Protein AF-A0A0T9P4E4-F1 (afdb_monomer_lite)

Radius of gyration: 34.03 Å; chains: 1; bounding box: 90×79×101 Å

Foldseek 3Di:
DDDDDDDDDDDDDDDDDDDDDDDDDDDDDDDDDDDDDDDDDPPPPPPPDPVVVVLVVLLVLLVVLLVVLVVVLVVLVVVLVVCVVVVHDPVVNVVSVVVSVVSLVCCCVRSVQQAENVSDGDRPSQHKFKWDKPPLVCQLQPPAWWKKWKWQPDPDTDIFIFTHHNPDHSVVSLVSVQVGCVVLQKHWDQDPVRDIMIMHGPVSVVSQQVGIWMDIPPDDDTMGIDGDPPVNVPDPDDPDDDDDDDDDDDDDDD

Organism: NCBI:txid1288385

Secondary structure (DSSP, 8-state):
---PPP----------PPPP-----------PPP------------SS-HHHHHHHHHHHHHHHHHHHHHHHHHHHHHHHHHHHHTT--HHHHHHHHHHHHHHHHTHIIIIIS-B-TTS-B-TTS--EEEEEETTHHHHHS-SS-EEEEEEEESSSEEEEEEEE-TTS-HHHHHHHHHHHHGGGT-EEEE-TTS-EEEEEEHHHHHHHHHHEEEEETTS-----EEEPPGGGSS--------------PPP---

Structure (mmCIF, N/CA/C/O backbone):
data_AF-A0A0T9P4E4-F1
#
_entry.id   AF-A0A0T9P4E4-F1
#
loop_
_atom_site.group_PDB
_atom_site.id
_atom_site.type_symbol
_atom_site.label_atom_id
_atom_site.label_alt_id
_atom_site.label_comp_id
_atom_site.label_asym_id
_atom_site.label_entity_id
_atom_site.label_seq_id
_atom_site.pdbx_PDB_ins_code
_atom_site.Cartn_x
_atom_site.Cartn_y
_atom_site.Cartn_z
_atom_site.occupancy
_atom_site.B_iso_or_equiv
_atom_site.auth_seq_id
_atom_site.auth_comp_id
_atom_site.auth_asym_id
_atom_site.auth_atom_id
_atom_site.pdbx_PDB_model_num
ATOM 1 N N . MET A 1 1 ? -54.049 10.317 9.832 1.00 39.78 1 MET A N 1
ATOM 2 C CA . MET A 1 1 ? -53.253 11.544 10.040 1.00 39.78 1 MET A CA 1
ATOM 3 C C . MET A 1 1 ? -52.283 11.657 8.881 1.00 39.78 1 MET A C 1
ATOM 5 O O . MET A 1 1 ? -51.439 10.788 8.727 1.00 39.78 1 MET A O 1
ATOM 9 N N . GLN A 1 2 ? -52.492 12.646 8.019 1.00 37.69 2 GLN A N 1
ATOM 10 C CA . GLN A 1 2 ? -51.759 12.872 6.775 1.00 37.69 2 GLN A CA 1
ATOM 11 C C . GLN A 1 2 ? -51.613 14.392 6.662 1.00 37.69 2 GLN A C 1
ATOM 13 O O . GLN A 1 2 ? -52.611 15.100 6.788 1.00 37.69 2 GLN A O 1
ATOM 18 N N . VAL A 1 3 ? -50.384 14.892 6.539 1.00 47.16 3 VAL A N 1
ATOM 19 C CA . VAL A 1 3 ? -50.094 16.332 6.450 1.00 47.16 3 VAL A CA 1
ATOM 20 C C . VAL A 1 3 ? -49.757 16.698 5.006 1.00 47.16 3 VAL A C 1
ATOM 22 O O . VAL A 1 3 ? -49.056 15.957 4.319 1.00 47.16 3 VAL A O 1
ATOM 25 N N . GLY A 1 4 ? -50.369 17.789 4.540 1.00 34.06 4 GLY A N 1
ATOM 26 C CA . GLY A 1 4 ? -50.550 18.129 3.132 1.00 34.06 4 GLY A CA 1
ATOM 27 C C . GLY A 1 4 ? -49.419 18.928 2.484 1.00 34.06 4 GLY A C 1
ATOM 28 O O . GLY A 1 4 ? -48.673 19.655 3.136 1.00 34.06 4 GLY A O 1
ATOM 29 N N . PHE A 1 5 ? -49.360 18.810 1.157 1.00 40.41 5 PHE A N 1
ATOM 30 C CA . PHE A 1 5 ? -48.552 19.636 0.266 1.00 40.41 5 PHE A CA 1
ATOM 31 C C . PHE A 1 5 ? -49.374 20.833 -0.219 1.00 40.41 5 PHE A C 1
ATOM 33 O O . PHE A 1 5 ? -50.480 20.666 -0.732 1.00 40.41 5 PHE A O 1
ATOM 40 N N . ASN A 1 6 ? -48.821 22.035 -0.069 1.00 35.81 6 ASN A N 1
ATOM 41 C CA . ASN A 1 6 ? -49.441 23.288 -0.485 1.00 35.81 6 ASN A CA 1
ATOM 42 C C . ASN A 1 6 ? -49.041 23.603 -1.938 1.00 35.81 6 ASN A C 1
ATOM 44 O O . ASN A 1 6 ? -47.852 23.695 -2.245 1.00 35.81 6 ASN A O 1
ATOM 48 N N . ARG A 1 7 ? -50.026 23.741 -2.832 1.00 43.59 7 ARG A N 1
ATOM 49 C CA . ARG A 1 7 ? -49.861 24.107 -4.247 1.00 43.59 7 ARG A CA 1
ATOM 50 C C . ARG A 1 7 ? -50.687 25.371 -4.506 1.00 43.59 7 ARG A C 1
ATOM 52 O O . ARG A 1 7 ? -51.908 25.322 -4.419 1.00 43.59 7 ARG A O 1
ATOM 59 N N . THR A 1 8 ? -50.026 26.461 -4.878 1.00 43.59 8 THR A N 1
ATOM 60 C CA . THR A 1 8 ? -50.634 27.713 -5.371 1.00 43.59 8 THR A CA 1
ATOM 61 C C . THR A 1 8 ? -49.974 27.984 -6.730 1.00 43.59 8 THR A C 1
ATOM 63 O O . THR A 1 8 ? -48.763 28.156 -6.785 1.00 43.59 8 THR A O 1
ATOM 66 N N . GLN A 1 9 ? -50.597 27.690 -7.876 1.00 38.03 9 GLN A N 1
ATOM 67 C CA . GLN A 1 9 ? -51.729 28.365 -8.534 1.00 38.03 9 GLN A CA 1
ATOM 68 C C . GLN A 1 9 ? -51.329 29.738 -9.092 1.00 38.03 9 GLN A C 1
ATOM 70 O O . GLN A 1 9 ? -51.389 30.710 -8.357 1.00 38.03 9 GLN A O 1
ATOM 75 N N . TRP A 1 10 ? -50.968 29.784 -10.383 1.00 29.38 10 TRP A N 1
ATOM 76 C CA . TRP A 1 10 ? -51.064 30.966 -11.253 1.00 29.38 10 TRP A CA 1
ATOM 77 C C . TRP A 1 10 ? -51.253 30.508 -12.709 1.00 29.38 10 TRP A C 1
ATOM 79 O O . TRP A 1 10 ? -50.306 30.129 -13.393 1.00 29.38 10 TRP A O 1
ATOM 89 N N . GLU A 1 11 ? -52.508 30.514 -13.149 1.00 34.31 11 GLU A N 1
ATOM 90 C CA . GLU A 1 11 ? -52.912 30.633 -14.552 1.00 34.31 11 GLU A CA 1
ATOM 91 C C . GLU A 1 11 ? -53.484 32.046 -14.756 1.00 34.31 11 GLU A C 1
ATOM 93 O O . GLU A 1 11 ? -53.994 32.643 -13.808 1.00 34.31 11 GLU A O 1
ATOM 98 N N . MET A 1 12 ? -53.475 32.499 -16.018 1.00 33.50 12 MET A N 1
ATOM 99 C CA . MET A 1 12 ? -53.978 33.775 -16.570 1.00 33.50 12 MET A CA 1
ATOM 100 C C . MET A 1 12 ? -52.969 34.945 -16.468 1.00 33.50 12 MET A C 1
ATOM 102 O O . MET A 1 12 ? -52.426 35.209 -15.409 1.00 33.50 12 MET A O 1
ATOM 106 N N . ALA A 1 13 ? -52.630 35.705 -17.515 1.00 34.91 13 ALA A N 1
ATOM 107 C CA . ALA A 1 13 ? -53.301 35.956 -18.785 1.00 34.91 13 ALA A CA 1
ATOM 108 C C . ALA A 1 13 ? -52.288 36.316 -19.896 1.00 34.91 13 ALA A C 1
ATOM 110 O O . ALA A 1 13 ? -51.446 37.196 -19.729 1.00 34.91 13 ALA A O 1
ATOM 111 N N . ASN A 1 14 ? -52.419 35.674 -21.058 1.00 46.34 14 ASN A N 1
ATOM 112 C CA . ASN A 1 14 ? -51.852 36.142 -22.323 1.00 46.34 14 ASN A CA 1
ATOM 113 C C . ASN A 1 14 ? -52.835 37.143 -22.938 1.00 46.34 14 ASN A C 1
ATOM 115 O O . ASN A 1 14 ? -53.929 36.727 -23.311 1.00 46.34 14 ASN A O 1
ATOM 119 N N . ASN A 1 15 ? -52.460 38.424 -23.022 1.00 43.88 15 ASN A N 1
ATOM 120 C CA . ASN A 1 15 ? -52.825 39.359 -24.100 1.00 43.88 15 ASN A CA 1
ATOM 121 C C . ASN A 1 15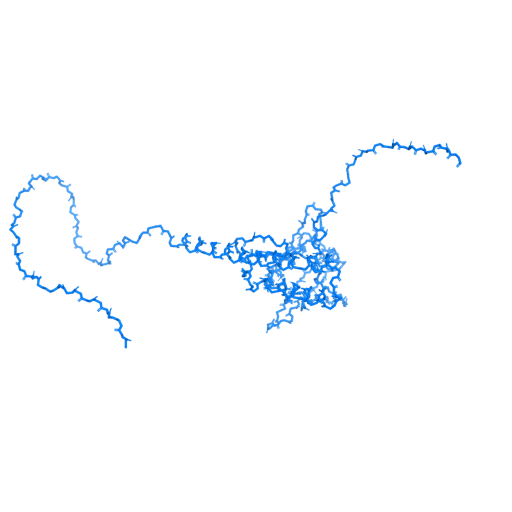 ? -52.455 40.801 -23.722 1.00 43.88 15 ASN A C 1
ATOM 123 O O . ASN A 1 15 ? -53.206 41.465 -23.016 1.00 43.88 15 ASN A O 1
ATOM 127 N N . ALA A 1 16 ? -51.358 41.321 -24.276 1.00 35.97 16 ALA A N 1
ATOM 128 C CA . ALA A 1 16 ? -51.221 42.748 -24.575 1.00 35.97 16 ALA A CA 1
ATOM 129 C C . ALA A 1 16 ? -50.097 42.956 -25.601 1.00 35.97 16 ALA A C 1
ATOM 131 O O . ALA A 1 16 ? -48.929 42.684 -25.338 1.00 35.97 16 ALA A O 1
ATOM 132 N N . ARG A 1 17 ? -50.477 43.420 -26.796 1.00 34.72 17 ARG A N 1
ATOM 133 C CA . ARG A 1 17 ? -49.573 43.909 -27.844 1.00 34.72 17 ARG A CA 1
ATOM 134 C C . ARG A 1 17 ? -48.879 45.184 -27.351 1.00 34.72 17 ARG A C 1
ATOM 136 O O . ARG A 1 17 ? -49.564 46.097 -26.899 1.00 34.72 17 ARG A O 1
ATOM 143 N N . LEU A 1 18 ? -47.555 45.257 -27.478 1.00 38.03 18 LEU A N 1
ATOM 144 C CA . LEU A 1 18 ? -46.780 46.472 -27.202 1.00 38.03 18 LEU A CA 1
ATOM 145 C C . LEU A 1 18 ? -46.657 47.343 -28.473 1.00 38.03 18 LEU A C 1
ATOM 147 O O . LEU A 1 18 ? -46.481 46.789 -29.561 1.00 38.03 18 LEU A O 1
ATOM 151 N N . PRO A 1 19 ? -46.762 48.683 -28.357 1.00 35.34 19 PRO A N 1
ATOM 152 C CA . PRO A 1 19 ? -46.615 49.624 -29.464 1.00 35.34 19 PRO A CA 1
ATOM 153 C C . PRO A 1 19 ? -45.139 49.892 -29.804 1.00 35.34 19 PRO A C 1
ATOM 155 O O . PRO A 1 19 ? -44.239 49.642 -29.005 1.00 35.34 19 PRO A O 1
ATOM 158 N N . GLY A 1 20 ? -44.919 50.376 -31.029 1.00 33.44 20 GLY A N 1
ATOM 159 C CA . GLY A 1 20 ? -43.618 50.510 -31.678 1.00 33.44 20 GLY A CA 1
ATOM 160 C C . GLY A 1 20 ? -42.642 51.501 -31.039 1.00 33.44 20 GLY A C 1
ATOM 161 O O . GLY A 1 20 ? -43.021 52.557 -30.539 1.00 33.44 20 GLY A O 1
ATOM 162 N N . PHE A 1 21 ? -41.360 51.153 -31.149 1.00 37.50 21 PHE A N 1
ATOM 163 C CA . PHE A 1 21 ? -40.234 52.049 -30.922 1.00 37.50 21 PHE A CA 1
ATOM 164 C C . PHE A 1 21 ? -39.794 52.614 -32.265 1.00 37.50 21 PHE A C 1
ATOM 166 O O . PHE A 1 21 ? -39.059 51.978 -33.019 1.00 37.50 21 PHE A O 1
ATOM 173 N N . ASP A 1 22 ? -40.293 53.806 -32.560 1.00 36.75 22 ASP A N 1
ATOM 174 C CA . ASP A 1 22 ? -39.786 54.637 -33.635 1.00 36.75 22 ASP A CA 1
ATOM 175 C C . ASP A 1 22 ? -38.662 55.521 -33.073 1.00 36.75 22 ASP A C 1
ATOM 177 O O . ASP A 1 22 ? -38.812 56.130 -32.013 1.00 36.75 22 ASP A O 1
ATOM 181 N N . LYS A 1 23 ? -37.572 55.613 -33.839 1.00 38.94 23 LYS A N 1
ATOM 182 C CA . LYS A 1 23 ? -36.469 56.585 -33.736 1.00 38.94 23 LYS A CA 1
ATOM 183 C C . LYS A 1 23 ? -35.450 56.412 -32.602 1.00 38.94 23 LYS A C 1
ATOM 185 O O . LYS A 1 23 ? -35.552 57.039 -31.558 1.00 38.94 23 LYS A O 1
ATOM 190 N N . PHE A 1 24 ? -34.325 55.788 -32.954 1.00 37.50 24 PHE A N 1
ATOM 191 C CA . PHE A 1 24 ? -33.025 56.457 -32.825 1.00 37.50 24 PHE A CA 1
ATOM 192 C C . PHE A 1 24 ? -32.240 56.275 -34.124 1.00 37.50 24 PHE A C 1
ATOM 194 O O . PHE A 1 24 ? -31.855 55.174 -34.508 1.00 37.50 24 PHE A O 1
ATOM 201 N N . GLN A 1 25 ? -32.090 57.388 -34.834 1.00 38.75 25 GLN A N 1
ATOM 202 C CA . GLN A 1 25 ? -31.298 57.535 -36.044 1.00 38.75 25 GLN A CA 1
ATOM 203 C C . GLN A 1 25 ? -29.902 57.987 -35.611 1.00 38.75 25 GLN A C 1
ATOM 205 O O . GLN A 1 25 ? -29.770 58.965 -34.880 1.00 38.75 25 GLN A O 1
ATOM 210 N N . GLY A 1 26 ? -28.879 57.260 -36.044 1.00 35.06 26 GLY A N 1
ATOM 211 C CA . GLY A 1 26 ? -27.481 57.541 -35.734 1.00 35.06 26 GLY A CA 1
ATOM 212 C C . GLY A 1 26 ? -26.616 56.421 -36.286 1.00 35.06 26 GLY A C 1
ATOM 213 O O . GLY A 1 26 ? -26.157 55.559 -35.548 1.00 35.06 26 GLY A O 1
ATOM 214 N N . ALA A 1 27 ? -26.526 56.375 -37.612 1.00 39.62 27 ALA A N 1
ATOM 215 C CA . ALA A 1 27 ? -25.705 55.430 -38.342 1.00 39.62 27 ALA A CA 1
ATOM 216 C C . ALA A 1 27 ? -24.225 55.796 -38.192 1.00 39.62 27 ALA A C 1
ATOM 218 O O . ALA A 1 27 ? -23.869 56.927 -38.488 1.00 39.62 27 ALA A O 1
ATOM 219 N N . ASP A 1 28 ? -23.397 54.816 -37.833 1.00 37.78 28 ASP A N 1
ATOM 220 C CA . ASP A 1 28 ? -22.051 54.672 -38.385 1.00 37.78 28 ASP A CA 1
ATOM 221 C C . ASP A 1 28 ? -21.723 53.175 -38.515 1.00 37.78 28 ASP A C 1
ATOM 223 O O . ASP A 1 28 ? -21.444 52.455 -37.559 1.00 37.78 28 ASP A O 1
ATOM 227 N N . SER A 1 29 ? -21.940 52.708 -39.747 1.00 49.06 29 SER A N 1
ATOM 228 C CA . SER A 1 29 ? -21.212 51.658 -40.469 1.00 49.06 29 SER A CA 1
ATOM 229 C C . SER A 1 29 ? -20.481 50.573 -39.656 1.00 49.06 29 SER A C 1
ATOM 231 O O . SER A 1 29 ? -19.275 50.629 -39.431 1.00 49.06 29 SER A O 1
ATOM 233 N N . LEU A 1 30 ? -21.174 49.456 -39.406 1.00 42.22 30 LEU A N 1
ATOM 234 C CA . LEU A 1 30 ? -20.518 48.150 -39.324 1.00 42.22 30 LEU A CA 1
ATOM 235 C C . LEU A 1 30 ? -20.871 47.330 -40.566 1.00 42.22 30 LEU A C 1
ATOM 237 O O . LEU A 1 30 ? -22.017 46.963 -40.818 1.00 42.22 30 LEU A O 1
ATOM 241 N N . THR A 1 31 ? -19.822 47.135 -41.354 1.00 41.75 31 THR A N 1
ATOM 242 C CA . THR A 1 31 ? -19.621 46.268 -42.510 1.00 41.75 31 THR A CA 1
ATOM 243 C C . THR A 1 31 ? -20.561 45.061 -42.584 1.00 41.75 31 THR A C 1
ATOM 245 O O . THR A 1 31 ? -20.749 44.319 -41.622 1.00 41.75 31 THR A O 1
ATOM 248 N N . SER A 1 32 ? -21.115 44.845 -43.779 1.00 43.00 32 SER A N 1
ATOM 249 C CA . SER A 1 32 ? -22.023 43.752 -44.117 1.00 43.00 32 SER A CA 1
ATOM 250 C C . SER A 1 32 ? -21.457 42.371 -43.769 1.00 43.00 32 SER A C 1
ATOM 252 O O . SER A 1 32 ? -20.412 41.978 -44.288 1.00 43.00 32 SER A O 1
ATOM 254 N N . VAL A 1 33 ? -22.204 41.592 -42.990 1.00 47.22 33 VAL A N 1
ATOM 255 C CA . VAL A 1 33 ? -22.006 40.142 -42.874 1.00 47.22 33 VAL A CA 1
ATOM 256 C C . VAL A 1 33 ? -22.879 39.459 -43.935 1.00 47.22 33 VAL A C 1
ATOM 258 O O . VAL A 1 33 ? -24.101 39.641 -43.905 1.00 47.22 33 VAL A O 1
ATOM 261 N N . PRO A 1 34 ? -22.322 38.681 -44.884 1.00 42.47 34 PRO A N 1
ATOM 262 C CA . PRO A 1 34 ? -23.148 37.871 -45.764 1.00 42.47 34 PRO A CA 1
ATOM 263 C C . PRO A 1 34 ? -23.797 36.728 -44.976 1.00 42.47 34 PRO A C 1
ATOM 265 O O . PRO A 1 34 ? -23.143 35.940 -44.295 1.00 42.47 34 PRO A O 1
ATOM 268 N N . LYS A 1 35 ? -25.123 36.661 -45.106 1.00 50.72 35 LYS A N 1
ATOM 269 C CA . LYS A 1 35 ? -25.989 35.568 -44.669 1.00 50.72 35 LYS A CA 1
ATOM 270 C C . LYS A 1 35 ? -25.607 34.286 -45.411 1.00 50.72 35 LYS A C 1
ATOM 272 O O . LYS A 1 35 ? -25.932 34.166 -46.584 1.00 50.72 35 LYS A O 1
ATOM 277 N N . ASN A 1 36 ? -24.989 33.328 -44.729 1.00 43.41 36 ASN A N 1
ATOM 278 C CA . ASN A 1 36 ? -25.181 31.905 -45.006 1.00 43.41 36 ASN A CA 1
ATOM 279 C C . ASN A 1 36 ? -25.023 31.117 -43.702 1.00 43.41 36 ASN A C 1
ATOM 281 O O . ASN A 1 36 ? -24.026 31.224 -42.996 1.00 43.41 36 ASN A O 1
ATOM 285 N N . ALA A 1 37 ? -26.093 30.409 -43.362 1.00 53.44 37 ALA A N 1
ATOM 286 C CA . ALA A 1 37 ? -26.347 29.759 -42.089 1.00 53.44 37 ALA A CA 1
ATOM 287 C C . ALA A 1 37 ? -25.453 28.536 -41.835 1.00 53.44 37 ALA A C 1
ATOM 289 O O . ALA A 1 37 ? -25.123 27.829 -42.782 1.00 53.44 37 ALA A O 1
ATOM 290 N N . THR A 1 38 ? -25.176 28.233 -40.559 1.00 39.88 38 THR A N 1
ATOM 291 C CA . THR A 1 38 ? -25.324 26.904 -39.917 1.00 39.88 38 THR A CA 1
ATOM 292 C C . THR A 1 38 ? -25.115 27.065 -38.397 1.00 39.88 38 THR A C 1
ATOM 294 O O . THR A 1 38 ? -24.224 27.785 -37.965 1.00 39.88 38 THR A O 1
ATOM 297 N N . PHE A 1 39 ? -25.987 26.446 -37.600 1.00 38.34 39 PHE A N 1
ATOM 298 C CA . PHE A 1 39 ? -26.032 26.408 -36.125 1.00 38.34 39 PHE A CA 1
ATOM 299 C C . PHE A 1 39 ? -24.727 25.952 -35.417 1.00 38.34 39 PHE A C 1
ATOM 301 O O . PHE A 1 39 ? -23.907 25.302 -36.065 1.00 38.34 39 PHE A O 1
ATOM 308 N N . PRO A 1 40 ? -24.617 26.084 -34.068 1.00 53.81 40 PRO A N 1
ATOM 309 C CA . PRO A 1 40 ? -25.390 26.924 -33.142 1.00 53.81 40 PRO A CA 1
ATOM 310 C C . PRO A 1 40 ? -24.515 27.955 -32.404 1.00 53.81 40 PRO A C 1
ATOM 312 O O . PRO A 1 40 ? -23.288 27.928 -32.450 1.00 53.81 40 PRO A O 1
ATOM 315 N N . GLU A 1 41 ? -25.195 28.846 -31.686 1.00 45.75 41 GLU A N 1
ATOM 316 C CA . GLU A 1 41 ? -24.664 29.704 -30.629 1.00 45.75 41 GLU A CA 1
ATOM 317 C C . GLU A 1 41 ? -23.542 29.025 -29.830 1.00 45.75 41 GLU A C 1
ATOM 319 O O . GLU A 1 41 ? -23.707 27.931 -29.286 1.00 45.75 41 GLU A O 1
ATOM 324 N N . SER A 1 42 ? -22.395 29.699 -29.741 1.00 49.56 42 SER A N 1
ATOM 325 C CA . SER A 1 42 ? -21.369 29.400 -28.748 1.00 49.56 42 SER A CA 1
ATOM 326 C C . SER A 1 42 ? -22.048 29.349 -27.380 1.00 49.56 42 SER A C 1
ATOM 328 O O . SER A 1 42 ? -22.559 30.384 -26.936 1.00 49.56 42 SER A O 1
ATOM 330 N N . PRO A 1 43 ? -22.114 28.188 -26.709 1.00 49.16 43 PRO A N 1
ATOM 331 C CA . PRO A 1 43 ? -22.815 28.132 -25.455 1.00 49.16 43 PRO A CA 1
ATOM 332 C C . PRO A 1 43 ? -21.933 28.903 -24.475 1.00 49.16 43 PRO A C 1
ATOM 334 O O . PRO A 1 43 ? -20.737 28.633 -24.352 1.00 49.16 43 PRO A O 1
ATOM 337 N N . PHE A 1 44 ? -22.505 29.889 -23.790 1.00 46.59 44 PHE A N 1
ATOM 338 C CA . PHE A 1 44 ? -21.892 30.502 -22.617 1.00 46.59 44 PHE A CA 1
ATOM 339 C C . PHE A 1 44 ? -21.862 29.464 -21.475 1.00 46.59 44 PHE A C 1
ATOM 341 O O . PHE A 1 44 ? -22.494 29.627 -20.436 1.00 46.59 44 PHE A O 1
ATOM 348 N N . ILE A 1 45 ? -21.166 28.342 -21.680 1.00 52.31 45 ILE A N 1
ATOM 349 C CA . ILE A 1 45 ? -20.763 27.435 -20.612 1.00 52.31 45 ILE A CA 1
ATOM 350 C C . ILE A 1 45 ? -19.551 28.099 -19.990 1.00 52.31 45 ILE A C 1
ATOM 352 O O . ILE A 1 45 ? -18.487 28.156 -20.599 1.00 52.31 45 ILE A O 1
ATOM 356 N N . SER A 1 46 ? -19.762 28.625 -18.786 1.00 51.19 46 SER A N 1
ATOM 357 C CA . SER A 1 46 ? -18.731 29.047 -17.846 1.00 51.19 46 SER A CA 1
ATOM 358 C C . SER A 1 46 ? -17.397 28.330 -18.077 1.00 51.19 46 SER A C 1
ATOM 360 O O . SER A 1 46 ? -17.266 27.115 -17.925 1.00 51.19 46 SER A O 1
ATOM 362 N N . ASN A 1 47 ? -16.389 29.121 -18.417 1.00 54.41 47 ASN A N 1
ATOM 363 C CA . ASN A 1 47 ? -15.022 28.693 -18.669 1.00 54.41 47 ASN A CA 1
ATOM 364 C C . ASN A 1 47 ? -14.293 28.355 -17.352 1.00 54.41 47 ASN A C 1
ATOM 366 O O . ASN A 1 47 ? -13.105 28.035 -17.372 1.00 54.41 47 ASN A O 1
ATOM 370 N N . GLN A 1 48 ? -14.971 28.446 -16.197 1.00 58.31 48 GLN A N 1
ATOM 371 C CA . GLN A 1 48 ? -14.439 27.960 -14.930 1.00 58.31 48 GLN A CA 1
ATOM 372 C C . GLN A 1 48 ? -14.611 26.439 -14.875 1.00 58.31 48 GLN A C 1
ATOM 374 O O . GLN A 1 48 ? -15.736 25.933 -14.872 1.00 58.31 48 GLN A O 1
ATOM 379 N N . PRO A 1 49 ? -13.511 25.672 -14.845 1.00 57.53 49 PRO A N 1
ATOM 380 C CA . PRO A 1 49 ? -13.589 24.233 -14.993 1.00 57.53 49 PRO A CA 1
ATOM 381 C C . PRO A 1 49 ? -14.304 23.616 -13.784 1.00 57.53 49 PRO A C 1
ATOM 383 O O . PRO A 1 49 ? -13.821 23.722 -12.657 1.00 57.53 49 PRO A O 1
ATOM 386 N N . LEU A 1 50 ? -15.382 22.852 -14.023 1.00 58.00 50 LEU A N 1
ATOM 387 C CA . LEU A 1 50 ? -16.041 21.978 -13.027 1.00 58.00 50 LEU A CA 1
ATOM 388 C C . LEU A 1 50 ? -15.052 21.095 -12.229 1.00 58.00 50 LEU A C 1
ATOM 390 O O . LEU A 1 50 ? -15.383 20.580 -11.162 1.00 58.00 50 LEU A O 1
ATOM 394 N N . ARG A 1 51 ? -13.831 20.918 -12.743 1.00 61.03 51 ARG A N 1
ATOM 395 C CA . ARG A 1 51 ? -12.733 20.154 -12.144 1.00 61.03 51 ARG A CA 1
ATOM 396 C C . ARG A 1 51 ? -12.299 20.676 -10.772 1.00 61.03 51 ARG A C 1
ATOM 398 O O . ARG A 1 51 ? -12.033 19.851 -9.904 1.00 61.03 51 ARG A O 1
ATOM 405 N N . TYR A 1 52 ? -12.275 21.994 -10.555 1.00 62.81 52 TYR A N 1
ATOM 406 C CA . TYR A 1 52 ? -11.842 22.558 -9.267 1.00 62.81 52 TYR A CA 1
ATOM 407 C C . TYR A 1 52 ? -12.815 22.190 -8.135 1.00 62.81 52 TYR A C 1
ATOM 409 O O . TYR A 1 52 ? -12.398 21.731 -7.075 1.00 62.81 52 TYR A O 1
ATOM 417 N N . ASN A 1 53 ? -14.123 22.262 -8.402 1.00 74.19 53 ASN A N 1
ATOM 418 C CA . ASN A 1 53 ? -15.159 21.925 -7.421 1.00 74.19 53 ASN A CA 1
ATOM 419 C C . ASN A 1 53 ? -15.172 20.430 -7.077 1.00 74.19 53 ASN A C 1
ATOM 421 O O . ASN A 1 53 ? -15.319 20.056 -5.916 1.00 74.19 53 ASN A O 1
ATOM 425 N N . VAL A 1 54 ? -14.975 19.554 -8.068 1.00 83.12 54 VAL A N 1
ATOM 426 C CA . VAL A 1 54 ? -14.898 18.104 -7.825 1.00 83.12 54 VAL A CA 1
ATOM 427 C C . VAL A 1 54 ? -13.648 17.745 -7.018 1.00 83.12 54 VAL A C 1
ATOM 429 O O . VAL A 1 54 ? -13.726 16.903 -6.125 1.00 83.12 54 VAL A O 1
ATOM 432 N N . GLN A 1 55 ? -12.510 18.387 -7.292 1.00 82.75 55 GLN A N 1
ATOM 433 C CA . GLN A 1 55 ? -11.277 18.172 -6.536 1.00 82.75 55 GLN A CA 1
ATOM 434 C C . GLN A 1 55 ? -11.411 18.636 -5.084 1.00 82.75 55 GLN A C 1
ATOM 436 O O . GLN A 1 55 ? -11.095 17.872 -4.174 1.00 82.75 55 GLN A O 1
ATOM 441 N N . LEU A 1 56 ? -11.934 19.841 -4.859 1.00 83.94 56 LEU A N 1
ATOM 442 C CA . LEU A 1 56 ? -12.149 20.363 -3.512 1.00 83.94 56 LEU A CA 1
ATOM 443 C C . LEU A 1 56 ? -13.114 19.480 -2.713 1.00 83.94 56 LEU A C 1
ATOM 445 O O . LEU A 1 56 ? -12.833 19.136 -1.570 1.00 83.94 56 LEU A O 1
ATOM 449 N N . ASN A 1 57 ? -14.218 19.040 -3.323 1.00 86.62 57 ASN A N 1
ATOM 450 C CA . ASN A 1 57 ? -15.169 18.144 -2.663 1.00 86.62 57 ASN A CA 1
ATOM 451 C C . ASN A 1 57 ? -14.526 16.806 -2.269 1.00 86.62 57 ASN A C 1
ATOM 453 O O . ASN A 1 57 ? -14.809 16.278 -1.191 1.00 86.62 57 ASN A O 1
ATOM 457 N N . ARG A 1 58 ? -13.632 16.263 -3.108 1.00 86.81 58 ARG A N 1
ATOM 458 C CA . ARG A 1 58 ? -12.855 15.061 -2.768 1.00 86.81 58 ARG A CA 1
ATOM 459 C C . ARG A 1 58 ? -11.918 15.314 -1.593 1.00 86.81 58 ARG A C 1
ATOM 461 O O . ARG A 1 58 ? -11.875 14.485 -0.693 1.00 86.81 58 ARG A O 1
ATOM 468 N N . GLN A 1 59 ? -11.225 16.451 -1.577 1.00 87.56 59 GLN A N 1
ATOM 469 C CA . GLN A 1 59 ? -10.331 16.831 -0.481 1.00 87.56 59 GLN A CA 1
ATOM 470 C C . GLN A 1 59 ? -11.097 17.028 0.831 1.00 87.56 59 GLN A C 1
ATOM 472 O O . GLN A 1 59 ? -10.697 16.482 1.852 1.00 87.56 59 GLN A O 1
ATOM 477 N N . LEU A 1 60 ? -12.240 17.716 0.806 1.00 90.94 60 LEU A N 1
ATOM 478 C CA . LEU A 1 60 ? -13.080 17.899 1.990 1.00 90.94 60 LEU A CA 1
ATOM 479 C C . LEU A 1 60 ? -13.598 16.557 2.519 1.00 90.94 60 LEU A C 1
ATOM 481 O O . LEU A 1 60 ? -13.500 16.281 3.711 1.00 90.94 60 LEU A O 1
ATOM 485 N N . THR A 1 61 ? -14.086 15.694 1.626 1.00 90.44 61 THR A N 1
ATOM 486 C CA . THR A 1 61 ? -14.520 14.338 1.994 1.00 90.44 61 THR A CA 1
ATOM 487 C C . THR A 1 61 ? -13.357 13.531 2.578 1.00 90.44 61 THR A C 1
ATOM 489 O O . THR A 1 61 ? -13.546 12.775 3.530 1.00 90.44 61 THR A O 1
ATOM 492 N N . ALA A 1 62 ? -12.147 13.691 2.032 1.00 88.94 62 ALA A N 1
ATOM 493 C CA . ALA A 1 62 ? -10.954 13.019 2.525 1.00 88.94 62 ALA A CA 1
ATOM 494 C C . ALA A 1 62 ? -10.577 13.480 3.940 1.00 88.94 62 ALA A C 1
ATOM 496 O O . ALA A 1 62 ? -10.337 12.636 4.803 1.00 88.94 62 ALA A O 1
ATOM 497 N N . VAL A 1 63 ? -10.598 14.793 4.192 1.00 92.50 63 VAL A N 1
ATOM 498 C CA . VAL A 1 63 ? -10.361 15.388 5.518 1.00 92.50 63 VAL A CA 1
ATOM 499 C C . VAL A 1 63 ? -11.399 14.896 6.524 1.00 92.50 63 VAL A C 1
ATOM 501 O O . VAL A 1 63 ? -11.032 14.430 7.595 1.00 92.50 63 VAL A O 1
ATOM 504 N N . GLN A 1 64 ? -12.686 14.909 6.171 1.00 92.25 64 GLN A N 1
ATOM 505 C CA . GLN A 1 64 ? -13.757 14.459 7.069 1.00 92.25 64 GLN A CA 1
ATOM 506 C C . GLN A 1 64 ? -13.625 12.976 7.447 1.00 92.25 64 GLN A C 1
ATOM 508 O O . GLN A 1 64 ? -13.858 12.589 8.593 1.00 92.25 64 GLN A O 1
ATOM 513 N N . ARG A 1 65 ? -13.242 12.119 6.490 1.00 91.25 65 ARG A N 1
ATOM 514 C CA . ARG A 1 65 ? -12.989 10.694 6.763 1.00 91.25 65 ARG A CA 1
ATOM 515 C C . ARG A 1 65 ? -11.755 10.491 7.635 1.00 91.25 65 ARG A C 1
ATOM 517 O O . ARG A 1 65 ? -11.804 9.686 8.563 1.00 91.25 65 ARG A O 1
ATOM 524 N N . ALA A 1 66 ? -10.685 11.231 7.350 1.00 92.50 66 ALA A N 1
ATOM 525 C CA . ALA A 1 66 ? -9.460 11.233 8.139 1.00 92.50 66 ALA A CA 1
ATOM 526 C C . ALA A 1 66 ? -9.734 11.639 9.594 1.00 92.50 66 ALA A C 1
ATOM 528 O O . ALA A 1 66 ? -9.394 10.897 10.511 1.00 92.50 66 ALA A O 1
ATOM 529 N N . GLU A 1 67 ? -10.427 12.759 9.798 1.00 93.88 67 GLU A N 1
ATOM 530 C CA . GLU A 1 67 ? -10.803 13.279 11.114 1.00 93.88 67 GLU A CA 1
ATOM 531 C C . GLU A 1 67 ? -11.617 12.255 11.907 1.00 93.88 67 GLU A C 1
ATOM 533 O O . GLU A 1 67 ? -11.250 11.896 13.025 1.00 93.88 67 GLU A O 1
ATOM 538 N N . LYS A 1 68 ? -12.682 11.707 11.305 1.00 94.00 68 LYS A N 1
ATOM 539 C CA . LYS A 1 68 ? -13.521 10.695 11.957 1.00 94.00 68 LYS A CA 1
ATOM 540 C C . LYS A 1 68 ? -12.712 9.468 12.387 1.00 94.00 68 LYS A C 1
ATOM 542 O O . LYS A 1 68 ? -12.938 8.926 13.475 1.00 94.00 68 LYS A O 1
ATOM 547 N N . TYR A 1 69 ? -11.796 9.014 11.532 1.00 94.81 69 TYR A N 1
ATOM 548 C CA . TYR A 1 69 ? -10.942 7.871 11.828 1.00 94.81 69 TYR A CA 1
ATOM 549 C C . TYR A 1 69 ? -9.969 8.171 12.976 1.00 94.81 69 TYR A C 1
ATOM 551 O O . TYR A 1 69 ? -9.899 7.395 13.932 1.00 94.81 69 TYR A O 1
ATOM 559 N N . LEU A 1 70 ? -9.256 9.299 12.919 1.00 95.19 70 LEU A N 1
ATOM 560 C CA . LEU A 1 70 ? -8.289 9.691 13.947 1.00 95.19 70 LEU A CA 1
ATOM 561 C C . LEU A 1 70 ? -8.964 9.924 15.302 1.00 95.19 70 LEU A C 1
ATOM 563 O O . LEU A 1 70 ? -8.507 9.374 16.298 1.00 95.19 70 LEU A O 1
ATOM 567 N N . TYR A 1 71 ? -10.106 10.613 15.328 1.00 95.69 71 TYR A N 1
ATOM 568 C CA . TYR A 1 71 ? -10.888 10.831 16.548 1.00 95.69 71 TYR A CA 1
ATOM 569 C C . TYR A 1 71 ? -11.325 9.514 17.207 1.00 95.69 71 TYR A C 1
ATOM 571 O O . TYR A 1 71 ? -11.185 9.311 18.411 1.00 95.69 71 TYR A O 1
ATOM 579 N N . THR A 1 72 ? -11.816 8.560 16.413 1.00 94.81 72 THR A N 1
ATOM 580 C CA . THR A 1 72 ? -12.209 7.246 16.949 1.00 94.81 72 THR A CA 1
ATOM 581 C C . THR A 1 72 ? -10.992 6.462 17.448 1.00 94.81 72 THR A C 1
ATOM 583 O O . THR A 1 72 ? -11.080 5.758 18.454 1.00 94.81 72 THR A O 1
ATOM 586 N N . THR A 1 73 ? -9.853 6.596 16.765 1.00 95.06 73 THR A N 1
ATOM 587 C CA . THR A 1 73 ? -8.588 5.967 17.166 1.00 95.06 73 THR A CA 1
ATOM 588 C C . THR A 1 73 ? -8.118 6.510 18.512 1.00 95.06 73 THR A C 1
ATOM 590 O O . THR A 1 73 ? -7.792 5.727 19.403 1.00 95.06 73 THR A O 1
ATOM 593 N N . GLU A 1 74 ? -8.166 7.829 18.700 1.00 95.62 74 GLU A N 1
ATOM 594 C CA . GLU A 1 74 ? -7.851 8.493 19.966 1.00 95.62 74 GLU A CA 1
ATOM 595 C C . GLU A 1 74 ? -8.712 7.950 21.113 1.00 95.62 74 GLU A C 1
ATOM 597 O O . GLU A 1 74 ? -8.180 7.533 22.143 1.00 95.62 74 GLU A O 1
ATOM 602 N N . LEU A 1 75 ? -10.032 7.853 20.919 1.00 95.75 75 LEU A N 1
ATOM 603 C CA . LEU A 1 75 ? -10.943 7.314 21.933 1.00 95.75 75 LEU A CA 1
ATOM 604 C C . LEU A 1 75 ? -10.606 5.868 22.327 1.00 95.75 75 LEU A C 1
ATOM 606 O O . LEU A 1 75 ? -10.671 5.518 23.509 1.00 95.75 75 LEU A O 1
ATOM 610 N N . GLN A 1 76 ? -10.249 5.021 21.360 1.00 94.38 76 GLN A N 1
ATOM 611 C CA . GLN A 1 76 ? -9.896 3.624 21.623 1.00 94.38 76 GLN A CA 1
ATOM 612 C C . GLN A 1 76 ? -8.550 3.484 22.337 1.00 94.38 76 GLN A C 1
ATOM 614 O O . GLN A 1 76 ? -8.429 2.678 23.261 1.00 94.38 76 GLN A O 1
ATOM 619 N N . VAL A 1 77 ? -7.555 4.288 21.960 1.00 95.06 77 VAL A N 1
ATOM 620 C CA . VAL A 1 77 ? -6.251 4.315 22.634 1.00 95.06 77 VAL A CA 1
ATOM 621 C C . VAL A 1 77 ? -6.397 4.845 24.061 1.00 95.06 77 VAL A C 1
ATOM 623 O O . VAL A 1 77 ? -5.896 4.221 24.995 1.00 95.06 77 VAL A O 1
ATOM 626 N N . ALA A 1 78 ? -7.165 5.916 24.267 1.00 95.19 78 ALA A N 1
ATOM 627 C CA . ALA A 1 78 ? -7.465 6.441 25.598 1.00 95.19 78 ALA A CA 1
ATOM 628 C C . ALA A 1 78 ? -8.248 5.434 26.460 1.00 95.19 78 ALA A C 1
ATOM 630 O O . ALA A 1 78 ? -8.048 5.347 27.673 1.00 95.19 78 ALA A O 1
ATOM 631 N N . GLN A 1 79 ? -9.150 4.648 25.862 1.00 93.25 79 GLN A N 1
ATOM 632 C CA . GLN A 1 79 ? -9.821 3.550 26.560 1.00 93.25 79 GLN A CA 1
ATOM 633 C C . GLN A 1 79 ? -8.822 2.465 26.979 1.00 93.25 79 GLN A C 1
ATOM 635 O O . GLN A 1 79 ? -8.835 2.057 28.139 1.00 93.25 79 GLN A O 1
ATOM 640 N N . LEU A 1 80 ? -7.947 2.030 26.071 1.00 93.56 80 LEU A N 1
ATOM 641 C CA . LEU A 1 80 ? -6.920 1.032 26.366 1.00 93.56 80 LEU A CA 1
ATOM 642 C C . LEU A 1 80 ? -5.987 1.504 27.488 1.00 93.56 80 LEU A C 1
ATOM 644 O O . LEU A 1 80 ? -5.739 0.756 28.430 1.00 93.56 80 LEU A O 1
ATOM 648 N N . GLN A 1 81 ? -5.539 2.760 27.436 1.00 94.00 81 GLN A N 1
ATOM 649 C CA . GLN A 1 81 ? -4.708 3.365 28.475 1.00 94.00 81 GLN A CA 1
ATOM 650 C C . GLN A 1 81 ? -5.401 3.353 29.843 1.00 94.00 81 GLN A C 1
ATOM 652 O O . GLN A 1 81 ? -4.770 3.003 30.837 1.00 94.00 81 GLN A O 1
ATOM 657 N N . ARG A 1 82 ? -6.696 3.689 29.911 1.00 92.94 82 ARG A N 1
ATOM 658 C CA . ARG A 1 82 ? -7.452 3.651 31.174 1.00 92.94 82 ARG A CA 1
ATOM 659 C C . ARG A 1 82 ? -7.522 2.245 31.763 1.00 92.94 82 ARG A C 1
ATOM 661 O O . ARG A 1 82 ? -7.272 2.088 32.950 1.00 92.94 82 ARG A O 1
ATOM 668 N N . VAL A 1 83 ? -7.815 1.234 30.943 1.00 92.38 83 VAL A N 1
ATOM 669 C CA . VAL A 1 83 ? -7.885 -0.164 31.406 1.00 92.38 83 VAL A CA 1
ATOM 670 C C . VAL A 1 83 ? -6.514 -0.652 31.893 1.00 92.38 83 VAL A C 1
ATOM 672 O O . VAL A 1 83 ? -6.439 -1.355 32.897 1.00 92.38 83 VAL A O 1
ATOM 675 N N . LEU A 1 84 ? -5.426 -0.231 31.237 1.00 90.69 84 LEU A N 1
ATOM 676 C CA . LEU A 1 84 ? -4.058 -0.526 31.679 1.00 90.69 84 LEU A CA 1
ATOM 677 C C . LEU A 1 84 ? -3.715 0.144 33.019 1.00 90.69 84 LEU A C 1
ATOM 679 O O . LEU A 1 84 ? -3.092 -0.481 33.870 1.00 90.69 84 LEU A O 1
ATOM 683 N N . GLN A 1 85 ? -4.122 1.401 33.215 1.00 90.44 85 GLN A N 1
ATOM 684 C CA . GLN A 1 85 ? -3.856 2.150 34.449 1.00 90.44 85 GLN A CA 1
ATOM 685 C C . GLN A 1 85 ? -4.675 1.659 35.647 1.00 90.44 85 GLN A C 1
ATOM 687 O O . GLN A 1 85 ? -4.242 1.814 36.782 1.00 90.44 85 GLN A O 1
ATOM 692 N N . GLN A 1 86 ? -5.852 1.086 35.408 1.00 87.56 86 GLN A N 1
ATOM 693 C CA . GLN A 1 86 ? -6.755 0.607 36.458 1.00 87.56 86 GLN A CA 1
ATOM 694 C C . GLN A 1 86 ? -6.429 -0.816 36.943 1.00 87.56 86 GLN A C 1
ATOM 696 O O . GLN A 1 86 ? -7.263 -1.412 37.616 1.00 87.56 86 GLN A O 1
ATOM 701 N N . GLU A 1 87 ? -5.262 -1.371 36.581 1.00 73.81 87 GLU A N 1
ATOM 702 C CA . GLU A 1 87 ? -4.914 -2.787 36.799 1.00 73.81 87 GLU A CA 1
ATOM 703 C C . GLU A 1 87 ? -6.054 -3.724 36.368 1.00 73.81 87 GLU A C 1
ATOM 705 O O . GLU A 1 87 ? -6.370 -4.714 37.032 1.00 73.81 87 GLU A O 1
ATOM 710 N N . GLY A 1 88 ? -6.708 -3.379 35.250 1.00 68.12 88 GLY A N 1
ATOM 711 C CA . GLY A 1 88 ? -7.849 -4.127 34.747 1.00 68.12 88 GLY A CA 1
ATOM 712 C C . GLY A 1 88 ? -7.505 -5.605 34.593 1.00 68.12 88 GLY A C 1
ATOM 713 O O . GLY A 1 88 ? -6.364 -5.974 34.295 1.00 68.12 88 GLY A O 1
ATOM 714 N N . HIS A 1 89 ? -8.496 -6.477 34.778 1.00 81.38 89 HIS A N 1
ATOM 715 C CA . HIS A 1 89 ? -8.281 -7.908 34.608 1.00 81.38 89 HIS A CA 1
ATOM 716 C C . HIS A 1 89 ? -7.633 -8.182 33.245 1.00 81.38 89 HIS A C 1
ATOM 718 O O . HIS A 1 89 ? -8.031 -7.613 32.228 1.00 81.38 89 HIS A O 1
ATOM 724 N N . ASN A 1 90 ? -6.668 -9.105 33.198 1.00 84.25 90 ASN A N 1
ATOM 725 C CA . ASN A 1 90 ? -5.942 -9.450 31.969 1.00 84.25 90 ASN A CA 1
ATOM 726 C C . ASN A 1 90 ? -6.864 -9.710 30.757 1.00 84.25 90 ASN A C 1
ATOM 728 O O . ASN A 1 90 ? -6.489 -9.428 29.620 1.00 84.25 90 ASN A O 1
ATOM 732 N N . ASN A 1 91 ? -8.079 -10.220 30.982 1.00 86.94 91 ASN A N 1
ATOM 733 C CA . ASN A 1 91 ? -9.073 -10.428 29.928 1.00 86.94 91 ASN A CA 1
ATOM 734 C C . ASN A 1 91 ? -9.651 -9.116 29.367 1.00 86.94 91 ASN A C 1
ATOM 736 O O . ASN A 1 91 ? -9.835 -9.004 28.156 1.00 86.94 91 ASN A O 1
ATOM 740 N N . GLU A 1 92 ? -9.891 -8.110 30.206 1.00 89.06 92 GLU A N 1
ATOM 741 C CA . GLU A 1 92 ? -10.386 -6.792 29.788 1.00 89.06 92 GLU A CA 1
ATOM 742 C C . GLU A 1 92 ? -9.321 -6.031 28.995 1.00 89.06 92 GLU A C 1
ATOM 744 O O . GLU A 1 92 ? -9.619 -5.505 27.918 1.00 89.06 92 GLU A O 1
ATOM 749 N N . ILE A 1 93 ? -8.064 -6.070 29.458 1.00 90.38 93 ILE A N 1
ATOM 750 C CA . ILE A 1 93 ? -6.911 -5.515 28.733 1.00 90.38 93 ILE A CA 1
ATOM 751 C C . ILE A 1 93 ? -6.800 -6.169 27.352 1.00 90.38 93 ILE A C 1
ATOM 753 O O . ILE A 1 93 ? -6.776 -5.469 26.340 1.00 90.38 93 ILE A O 1
ATOM 757 N N . LYS A 1 94 ? -6.791 -7.509 27.288 1.00 92.00 94 LYS A N 1
ATOM 758 C CA . LYS A 1 94 ? -6.698 -8.250 26.020 1.00 92.00 94 LYS A CA 1
ATOM 759 C C . LYS A 1 94 ? -7.854 -7.928 25.079 1.00 92.00 94 LYS A C 1
ATOM 761 O O . LYS A 1 94 ? -7.619 -7.671 23.903 1.00 92.00 94 LYS A O 1
ATOM 766 N N . SER A 1 95 ? -9.090 -7.917 25.577 1.00 92.25 95 SER A N 1
ATOM 767 C CA . SER A 1 95 ? -10.267 -7.628 24.748 1.00 92.25 95 SER A CA 1
ATOM 768 C C . SER A 1 95 ? -10.229 -6.211 24.164 1.00 92.25 95 SER A C 1
ATOM 770 O O . SER A 1 95 ? -10.489 -6.023 22.975 1.00 92.25 95 SER A O 1
ATOM 772 N N . THR A 1 96 ? -9.823 -5.223 24.968 1.00 91.62 96 THR A N 1
ATOM 773 C CA . THR A 1 96 ? -9.699 -3.828 24.532 1.00 91.62 96 THR A CA 1
ATOM 774 C C . THR A 1 96 ? -8.547 -3.673 23.542 1.00 91.62 96 THR A C 1
ATOM 776 O O . THR A 1 96 ? -8.719 -3.033 22.510 1.00 91.62 96 THR A O 1
ATOM 779 N N . ALA A 1 97 ? -7.405 -4.320 23.791 1.00 92.75 97 ALA A N 1
ATOM 780 C CA . ALA A 1 97 ? -6.260 -4.304 22.885 1.00 92.75 97 ALA A CA 1
ATOM 781 C C . ALA A 1 97 ? -6.594 -4.923 21.519 1.00 92.75 97 ALA A C 1
ATOM 783 O O . ALA A 1 97 ? -6.269 -4.339 20.488 1.00 92.75 97 ALA A O 1
ATOM 784 N N . LEU A 1 98 ? -7.291 -6.065 21.497 1.00 94.50 98 LEU A N 1
ATOM 785 C CA . LEU A 1 98 ? -7.739 -6.706 20.256 1.00 94.50 98 LEU A CA 1
ATOM 786 C C . LEU A 1 98 ? -8.722 -5.825 19.483 1.00 94.50 98 LEU A C 1
ATOM 788 O O . LEU A 1 98 ? -8.623 -5.730 18.262 1.00 94.50 98 LEU A O 1
ATOM 792 N N . LYS A 1 99 ? -9.637 -5.145 20.182 1.00 93.88 99 LYS A N 1
ATOM 793 C CA . LYS A 1 99 ? -10.558 -4.184 19.566 1.00 93.88 99 LYS A CA 1
ATOM 794 C C . LYS A 1 99 ? -9.800 -3.027 18.909 1.00 93.88 99 LYS A C 1
ATOM 796 O O . LYS A 1 99 ? -10.073 -2.721 17.750 1.00 93.88 99 LYS A O 1
ATOM 801 N N . THR A 1 100 ? -8.839 -2.429 19.616 1.00 93.00 100 THR A N 1
ATOM 802 C CA . THR A 1 100 ? -7.999 -1.345 19.081 1.00 93.00 100 THR A CA 1
ATOM 803 C C . THR A 1 100 ? -7.174 -1.816 17.886 1.00 93.00 100 THR A C 1
ATOM 805 O O . THR A 1 100 ? -7.121 -1.142 16.862 1.00 93.00 100 THR A O 1
ATOM 808 N N . LEU A 1 101 ? -6.577 -3.005 17.972 1.00 93.38 101 LEU A N 1
ATOM 809 C CA . LEU A 1 101 ? -5.798 -3.586 16.882 1.00 93.38 101 LEU A CA 1
ATOM 810 C C . LEU A 1 101 ? -6.662 -3.849 15.642 1.00 93.38 101 LEU A C 1
ATOM 812 O O . LEU A 1 101 ? -6.261 -3.496 14.536 1.00 93.38 101 LEU A O 1
ATOM 816 N N . HIS A 1 102 ? -7.864 -4.397 15.818 1.00 92.69 102 HIS A N 1
ATOM 817 C CA . HIS A 1 102 ? -8.797 -4.623 14.716 1.00 92.69 102 HIS A CA 1
ATOM 818 C C . HIS A 1 102 ? -9.212 -3.313 14.031 1.00 92.69 102 HIS A C 1
ATOM 820 O O . HIS A 1 102 ? -9.233 -3.233 12.804 1.00 92.69 102 HIS A O 1
ATOM 826 N N . TRP A 1 103 ? -9.478 -2.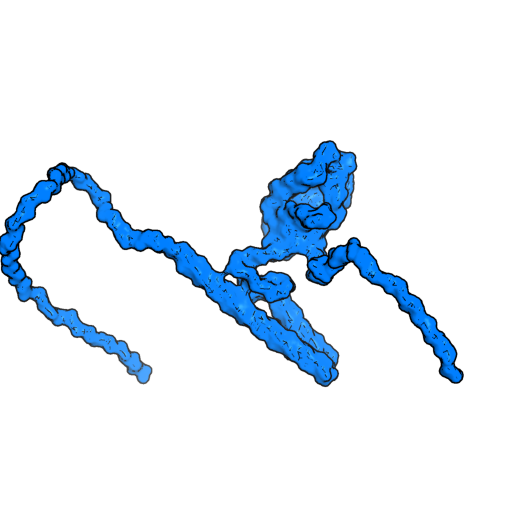261 14.811 1.00 93.75 103 TRP A N 1
ATOM 827 C CA . TRP A 1 103 ? -9.778 -0.933 14.278 1.00 93.75 103 TRP A CA 1
ATOM 828 C C . TRP A 1 103 ? -8.620 -0.360 13.448 1.00 93.75 103 TRP A C 1
ATOM 830 O O . TRP A 1 103 ? -8.840 0.120 12.335 1.00 93.75 103 TRP A O 1
ATOM 840 N N . LEU A 1 104 ? -7.383 -0.475 13.945 1.00 92.62 104 LEU A N 1
ATOM 841 C CA . LEU A 1 104 ? -6.183 -0.035 13.226 1.00 92.62 104 LEU A CA 1
ATOM 842 C C . LEU A 1 104 ? -5.943 -0.835 11.935 1.00 92.62 104 LEU A C 1
ATOM 844 O O . LEU A 1 104 ? -5.498 -0.274 10.935 1.00 92.62 104 LEU A O 1
ATOM 848 N N . GLN A 1 105 ? -6.267 -2.130 11.924 1.00 90.00 105 GLN A N 1
ATOM 849 C CA . GLN A 1 105 ? -6.186 -2.967 10.720 1.00 90.00 105 GLN A CA 1
ATOM 850 C C . GLN A 1 105 ? -7.208 -2.554 9.651 1.00 90.00 105 GLN A C 1
ATOM 852 O O . GLN A 1 105 ? -6.929 -2.650 8.459 1.00 90.00 105 GLN A O 1
ATOM 857 N N . GLN A 1 106 ? -8.375 -2.047 10.054 1.00 89.88 106 GLN A N 1
ATOM 858 C CA . GLN A 1 106 ? -9.421 -1.579 9.141 1.00 89.88 106 GLN A CA 1
ATOM 859 C C . GLN A 1 106 ? -9.173 -0.169 8.579 1.00 89.88 106 GLN A C 1
ATOM 861 O O . GLN A 1 106 ?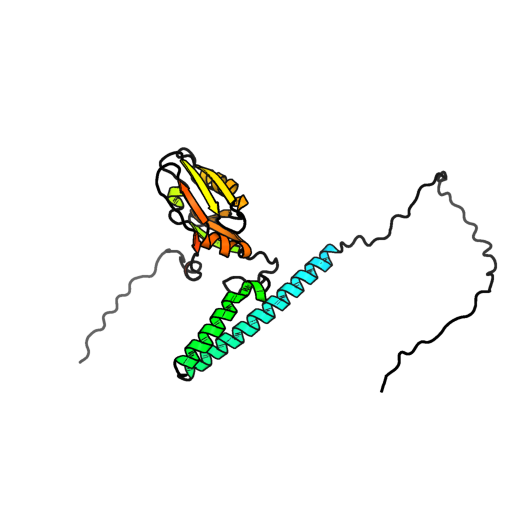 -10.009 0.338 7.823 1.00 89.88 106 GLN A O 1
ATOM 866 N N . ARG A 1 107 ? -8.026 0.456 8.891 1.00 91.31 107 ARG A N 1
ATOM 867 C CA . ARG A 1 107 ? -7.681 1.831 8.494 1.00 91.31 107 ARG A CA 1
ATOM 868 C C . ARG A 1 107 ? -7.992 2.131 7.036 1.00 91.31 107 ARG A C 1
ATOM 870 O O . ARG A 1 107 ? -8.746 3.060 6.777 1.00 91.31 107 ARG A O 1
ATOM 877 N N . VAL A 1 108 ? -7.453 1.347 6.099 1.00 86.31 108 VAL A N 1
ATOM 878 C CA . VAL A 1 108 ? -7.578 1.609 4.652 1.00 86.31 108 VAL A CA 1
ATOM 879 C C . VAL A 1 108 ? -9.048 1.706 4.231 1.00 86.31 108 VAL A C 1
ATOM 881 O O . VAL A 1 108 ? -9.429 2.640 3.526 1.00 86.31 108 VAL A O 1
ATOM 884 N N . SER A 1 109 ? -9.893 0.796 4.728 1.00 87.00 109 SER A N 1
ATOM 885 C CA . SER A 1 109 ? -11.324 0.768 4.411 1.00 87.00 109 SER A CA 1
ATOM 886 C C . SER A 1 109 ? -12.108 1.900 5.079 1.00 87.00 109 SER A C 1
ATOM 888 O O . SER A 1 109 ? -13.062 2.401 4.486 1.00 87.00 109 SER A O 1
ATOM 890 N N . VAL A 1 110 ? -11.759 2.279 6.311 1.00 89.38 110 VAL A N 1
ATOM 891 C CA . VAL A 1 110 ? -12.532 3.249 7.104 1.00 89.38 110 VAL A CA 1
ATOM 892 C C . VAL A 1 110 ? -12.126 4.691 6.797 1.00 89.38 110 VAL A C 1
ATOM 894 O O . VAL A 1 110 ? -12.994 5.551 6.646 1.00 89.38 110 VAL A O 1
ATOM 897 N N . SER A 1 111 ? -10.825 4.965 6.673 1.00 87.56 111 SER A N 1
ATOM 898 C CA . SER A 1 111 ? -10.317 6.286 6.289 1.00 87.56 111 SER A CA 1
ATOM 899 C C . SER A 1 111 ? -10.466 6.539 4.785 1.00 87.56 111 SER A C 1
ATOM 901 O O . SER A 1 111 ? -10.553 7.686 4.354 1.00 8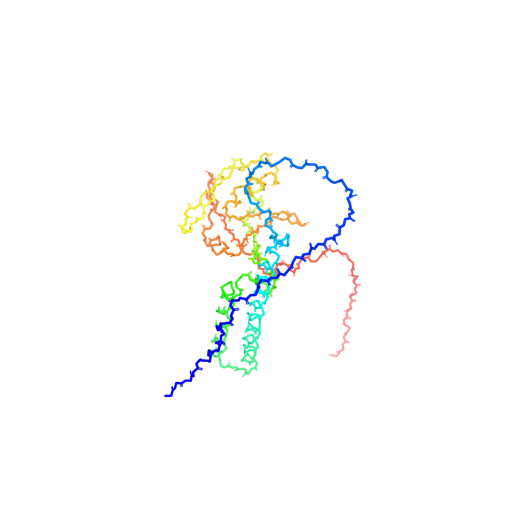7.56 111 SER A O 1
ATOM 903 N N . GLY A 1 112 ? -10.574 5.484 3.969 1.00 84.06 112 GLY A N 1
ATOM 904 C CA . GLY A 1 112 ? -10.604 5.597 2.511 1.00 84.06 112 GLY A CA 1
ATOM 905 C C . GLY A 1 112 ? -9.237 5.967 1.939 1.00 84.06 112 GLY A C 1
ATOM 906 O O . GLY A 1 112 ? -9.161 6.806 1.045 1.00 84.06 112 GLY A O 1
ATOM 907 N N . ASN A 1 113 ? -8.177 5.371 2.492 1.00 85.38 113 ASN A N 1
ATOM 908 C CA . ASN A 1 113 ? -6.775 5.634 2.152 1.00 85.38 113 ASN A CA 1
ATOM 909 C C . ASN A 1 113 ? -6.333 7.100 2.332 1.00 85.38 113 ASN A C 1
ATOM 911 O O . ASN A 1 113 ? -5.446 7.574 1.632 1.00 85.38 113 ASN A O 1
ATOM 915 N N . THR A 1 114 ? -6.966 7.838 3.247 1.00 87.94 114 THR A N 1
ATOM 916 C CA . THR A 1 114 ? -6.607 9.238 3.551 1.00 87.94 114 THR A CA 1
ATOM 917 C C . THR A 1 114 ? -5.640 9.360 4.721 1.00 87.94 114 THR A C 1
ATOM 919 O O . THR A 1 114 ? -5.196 10.461 5.034 1.00 87.94 114 THR A O 1
ATOM 922 N N . ILE A 1 115 ? -5.345 8.239 5.384 1.00 89.00 115 ILE A N 1
ATOM 923 C CA . ILE A 1 115 ? -4.444 8.146 6.528 1.00 89.00 115 ILE A CA 1
ATOM 924 C C . ILE A 1 115 ? -3.403 7.066 6.245 1.00 89.00 115 ILE A C 1
ATOM 926 O O . ILE A 1 115 ? -3.772 5.923 5.942 1.00 89.00 115 ILE A O 1
ATOM 930 N N . ASP A 1 116 ? -2.130 7.421 6.396 1.00 87.25 116 ASP A N 1
ATOM 931 C CA . ASP A 1 116 ? -1.009 6.500 6.232 1.00 87.25 116 ASP A CA 1
ATOM 932 C C . ASP A 1 116 ? -0.808 5.566 7.443 1.00 87.25 116 ASP A C 1
ATOM 934 O O . ASP A 1 116 ? -1.520 5.619 8.452 1.00 87.25 116 ASP A O 1
ATOM 938 N N . ARG A 1 117 ? 0.178 4.668 7.354 1.00 83.88 117 ARG A N 1
ATOM 939 C CA . ARG A 1 117 ? 0.550 3.761 8.458 1.00 83.88 117 ARG A CA 1
ATOM 940 C C . ARG A 1 117 ? 1.057 4.481 9.706 1.00 83.88 117 ARG A C 1
ATOM 942 O O . ARG A 1 117 ? 1.021 3.900 10.786 1.00 83.88 117 ARG A O 1
ATOM 949 N N . GLN A 1 118 ? 1.516 5.717 9.553 1.00 85.88 118 GLN A N 1
ATOM 950 C CA . GLN A 1 118 ? 2.031 6.577 10.612 1.00 85.88 118 GLN A CA 1
ATOM 951 C C . GLN A 1 118 ? 0.942 7.495 11.193 1.00 85.88 118 GLN A C 1
ATOM 953 O O . GLN A 1 118 ? 1.240 8.327 12.045 1.00 85.88 118 GLN A O 1
ATOM 958 N N . LEU A 1 119 ? -0.317 7.311 10.777 1.00 88.19 119 LEU A N 1
ATOM 959 C CA . LEU A 1 119 ? -1.473 8.117 11.168 1.00 88.19 119 LEU A CA 1
ATOM 960 C C . LEU A 1 119 ? -1.422 9.580 10.689 1.00 88.19 119 LEU A C 1
ATOM 962 O O . LEU A 1 119 ? -2.132 10.430 11.226 1.00 88.19 119 LEU A O 1
ATOM 966 N N . ASN A 1 120 ? -0.651 9.872 9.641 1.00 87.88 120 ASN A N 1
ATOM 967 C CA . ASN A 1 120 ? -0.634 11.175 8.987 1.00 87.88 120 ASN A CA 1
ATOM 968 C C . ASN A 1 120 ? -1.709 11.269 7.904 1.00 87.88 120 ASN A C 1
ATOM 970 O O . ASN A 1 120 ? -2.019 10.298 7.210 1.00 87.88 120 ASN A O 1
ATOM 974 N N . PHE A 1 121 ? -2.244 12.475 7.722 1.00 87.12 121 PHE A N 1
ATOM 975 C CA . PHE A 1 121 ? -3.201 12.770 6.663 1.00 87.12 121 PHE A CA 1
ATOM 976 C C . PHE A 1 121 ? -2.526 12.895 5.290 1.00 87.12 121 PHE A C 1
ATOM 978 O O . PHE A 1 121 ? -1.589 13.674 5.116 1.00 87.12 121 PHE A O 1
ATOM 985 N N . VAL A 1 122 ? -3.070 12.189 4.296 1.00 85.12 122 VAL A N 1
ATOM 986 C CA . VAL A 1 122 ? -2.652 12.227 2.889 1.00 85.12 122 VAL A CA 1
ATOM 987 C C . VAL A 1 122 ? -3.836 12.668 2.024 1.00 85.12 122 VAL A C 1
ATOM 989 O O . VAL A 1 122 ? -4.797 11.928 1.807 1.00 85.12 122 VAL A O 1
ATOM 992 N N . ALA A 1 123 ? -3.775 13.900 1.512 1.00 73.81 123 ALA A N 1
ATOM 993 C CA . ALA A 1 123 ? -4.903 14.549 0.837 1.00 73.81 123 ALA A CA 1
ATOM 994 C C . ALA A 1 123 ? -5.282 13.935 -0.525 1.00 73.81 123 ALA A C 1
ATOM 996 O O . ALA A 1 123 ? -6.440 14.033 -0.933 1.00 73.81 123 ALA A O 1
ATOM 997 N N . ASP A 1 124 ? -4.328 13.321 -1.232 1.00 72.44 124 ASP A N 1
ATOM 998 C CA . ASP A 1 124 ? -4.507 12.840 -2.613 1.00 72.44 124 ASP A CA 1
ATOM 999 C C . ASP A 1 124 ? -4.820 11.333 -2.708 1.00 72.44 124 ASP A C 1
ATOM 1001 O O . ASP A 1 124 ? -4.730 10.742 -3.779 1.00 72.44 124 ASP A O 1
ATOM 1005 N N . GLN A 1 125 ? -5.176 10.689 -1.585 1.00 67.25 125 GLN A N 1
ATOM 1006 C CA . GLN A 1 125 ? -5.571 9.266 -1.500 1.00 67.25 125 GLN A CA 1
ATOM 1007 C C . GLN A 1 125 ? -4.534 8.253 -2.027 1.00 67.25 125 GLN A C 1
ATOM 1009 O O . GLN A 1 125 ? -4.846 7.071 -2.179 1.00 67.25 125 GLN A O 1
ATOM 1014 N N . ARG A 1 126 ? -3.306 8.698 -2.304 1.00 73.56 126 ARG A N 1
ATOM 1015 C CA . ARG A 1 126 ? -2.170 7.870 -2.714 1.00 73.56 126 ARG A CA 1
ATOM 1016 C C . ARG A 1 126 ? -1.229 7.710 -1.539 1.00 73.56 126 ARG A C 1
ATOM 1018 O O . ARG A 1 126 ? -0.230 8.415 -1.420 1.00 73.56 126 ARG A O 1
ATOM 1025 N N . THR A 1 127 ? -1.599 6.819 -0.639 1.00 79.94 127 THR A N 1
ATOM 1026 C CA . THR A 1 127 ? -0.702 6.402 0.431 1.00 79.94 127 THR A CA 1
ATOM 1027 C C . THR A 1 127 ? 0.307 5.415 -0.136 1.00 79.94 127 THR A C 1
ATOM 1029 O O . THR A 1 127 ? -0.085 4.416 -0.736 1.00 79.94 127 THR A O 1
ATOM 1032 N N . GLU A 1 128 ? 1.596 5.683 0.049 1.00 84.88 128 GLU A N 1
ATOM 1033 C CA . GLU A 1 128 ? 2.673 4.785 -0.370 1.00 84.88 128 GLU A CA 1
ATOM 1034 C C . GLU A 1 128 ? 3.237 4.020 0.836 1.00 84.88 128 GLU A C 1
ATOM 1036 O O . GLU A 1 128 ? 3.347 4.556 1.940 1.00 84.88 128 GLU A O 1
ATOM 1041 N N . VAL A 1 129 ? 3.622 2.764 0.619 1.00 83.44 129 VAL A N 1
ATOM 1042 C CA . VAL A 1 129 ? 4.385 1.950 1.567 1.00 83.44 129 VAL A CA 1
ATOM 1043 C C . VAL A 1 129 ? 5.823 1.874 1.087 1.00 83.44 129 VAL A C 1
ATOM 1045 O O . VAL A 1 129 ? 6.094 1.454 -0.041 1.00 83.44 129 VAL A O 1
ATOM 1048 N N . ASN A 1 130 ? 6.741 2.260 1.969 1.00 86.62 130 ASN A N 1
ATOM 1049 C CA . ASN A 1 130 ? 8.171 2.130 1.748 1.00 86.62 130 ASN A CA 1
ATOM 1050 C C . ASN A 1 130 ? 8.658 0.786 2.299 1.00 86.62 130 ASN A C 1
ATOM 1052 O O . ASN A 1 130 ? 8.435 0.474 3.468 1.00 86.62 130 ASN A O 1
ATOM 1056 N N . PHE A 1 131 ? 9.367 0.013 1.485 1.00 84.94 131 PHE A N 1
ATOM 1057 C CA . PHE A 1 131 ? 9.881 -1.295 1.875 1.00 84.94 131 PHE A CA 1
ATOM 1058 C C . PHE A 1 131 ? 11.248 -1.569 1.244 1.00 84.94 131 PHE A C 1
ATOM 1060 O O . PHE A 1 131 ? 11.643 -0.936 0.262 1.00 84.94 131 PHE A O 1
ATOM 1067 N N . ASN A 1 132 ? 11.974 -2.537 1.802 1.00 83.44 132 ASN A N 1
ATOM 1068 C CA . ASN A 1 132 ? 13.255 -2.984 1.264 1.00 83.44 132 ASN A CA 1
ATOM 1069 C C . ASN A 1 132 ? 13.139 -4.416 0.742 1.00 83.44 132 ASN A C 1
ATOM 1071 O O . ASN A 1 132 ? 12.510 -5.283 1.356 1.00 83.44 132 ASN A O 1
ATOM 1075 N N . LEU A 1 133 ? 13.788 -4.681 -0.391 1.00 78.50 133 LEU A N 1
ATOM 1076 C CA . LEU A 1 133 ? 14.003 -6.047 -0.850 1.00 78.50 133 LEU A CA 1
ATOM 1077 C C . LEU A 1 133 ? 15.210 -6.624 -0.114 1.00 78.50 133 LEU A C 1
ATOM 1079 O O . LEU A 1 133 ? 16.273 -6.004 -0.038 1.00 78.50 133 LEU A O 1
ATOM 1083 N N . HIS A 1 134 ? 15.057 -7.827 0.429 1.00 76.56 134 HIS A N 1
ATOM 1084 C CA . HIS A 1 134 ? 16.182 -8.526 1.035 1.00 76.56 134 HIS A CA 1
ATOM 1085 C C . HIS A 1 134 ? 17.301 -8.719 -0.003 1.00 76.56 134 HIS A C 1
ATOM 1087 O O . HIS A 1 134 ? 17.027 -9.141 -1.120 1.00 76.56 134 HIS A O 1
ATOM 1093 N N . GLN A 1 135 ? 18.557 -8.429 0.358 1.00 73.75 135 GLN A N 1
ATOM 1094 C CA . GLN A 1 135 ? 19.722 -8.552 -0.538 1.00 73.75 135 GLN A CA 1
ATOM 1095 C C . GLN A 1 135 ? 19.627 -7.728 -1.841 1.00 73.75 135 GLN A C 1
ATOM 1097 O O . GLN A 1 135 ? 20.163 -8.138 -2.872 1.00 73.75 135 GLN A O 1
ATOM 1102 N N . VAL A 1 136 ? 19.001 -6.545 -1.792 1.00 79.00 136 VAL A N 1
ATOM 1103 C CA . VAL A 1 136 ? 18.911 -5.631 -2.945 1.00 79.00 136 VAL A CA 1
ATOM 1104 C C . VAL A 1 136 ? 20.275 -5.285 -3.556 1.00 79.00 136 VAL A C 1
ATOM 1106 O O . VAL A 1 136 ? 20.388 -5.173 -4.770 1.00 79.00 136 VAL A O 1
ATOM 1109 N N . ASP A 1 137 ? 21.343 -5.197 -2.765 1.00 79.19 137 ASP A N 1
ATOM 1110 C CA . ASP A 1 137 ? 22.672 -4.873 -3.302 1.00 79.19 137 ASP A CA 1
ATOM 1111 C C . ASP A 1 137 ? 23.195 -5.967 -4.244 1.00 79.19 137 ASP A C 1
ATOM 1113 O O . ASP A 1 137 ? 23.735 -5.672 -5.309 1.00 79.19 137 ASP A O 1
ATOM 1117 N N . LYS A 1 138 ? 22.943 -7.240 -3.903 1.00 77.62 138 LYS A N 1
ATOM 1118 C CA . LYS A 1 138 ? 23.274 -8.389 -4.764 1.00 77.62 138 LYS A CA 1
ATOM 1119 C C . LYS A 1 138 ? 22.406 -8.432 -6.017 1.00 77.62 138 LYS A C 1
ATOM 1121 O O . LYS A 1 138 ? 22.852 -8.904 -7.055 1.00 77.62 138 LYS A O 1
ATOM 1126 N N . LEU A 1 139 ? 21.171 -7.943 -5.910 1.00 79.69 139 LEU A N 1
ATOM 1127 C CA . LEU A 1 139 ? 20.261 -7.807 -7.039 1.00 79.69 139 LEU A CA 1
ATOM 1128 C C . LEU A 1 139 ? 20.769 -6.745 -8.025 1.00 79.69 139 LEU A C 1
ATOM 1130 O O . LEU A 1 139 ? 20.725 -6.946 -9.230 1.00 79.69 139 LEU A O 1
ATOM 1134 N N . LEU A 1 140 ? 21.264 -5.611 -7.532 1.00 84.06 140 LEU A N 1
ATOM 1135 C CA . LEU A 1 140 ? 21.693 -4.495 -8.379 1.00 84.06 140 LEU A CA 1
ATOM 1136 C C . LEU A 1 140 ? 23.092 -4.675 -8.969 1.00 84.06 140 LEU A C 1
ATOM 1138 O O . LEU A 1 140 ? 23.382 -4.090 -10.015 1.00 84.06 140 LEU A O 1
ATOM 1142 N N . GLN A 1 141 ? 23.939 -5.476 -8.327 1.00 84.25 141 GLN A N 1
ATOM 1143 C CA . GLN A 1 141 ? 25.265 -5.857 -8.813 1.00 84.25 141 GLN A CA 1
ATOM 1144 C C . GLN A 1 141 ? 25.385 -7.388 -8.835 1.00 84.25 141 GLN A C 1
ATOM 1146 O O . GLN A 1 141 ? 26.032 -7.972 -7.961 1.00 84.25 141 GLN A O 1
ATOM 1151 N N . PRO A 1 142 ? 24.727 -8.059 -9.796 1.00 81.81 142 PRO A N 1
ATOM 1152 C CA . PRO A 1 142 ? 24.809 -9.506 -9.893 1.00 81.81 142 PRO A CA 1
ATOM 1153 C C . PRO A 1 142 ? 26.214 -9.919 -10.354 1.00 81.81 142 PRO A C 1
ATOM 1155 O O . PRO A 1 142 ? 26.829 -9.244 -11.180 1.00 81.81 142 PRO A O 1
ATOM 1158 N N . ALA A 1 143 ? 26.721 -11.040 -9.833 1.00 80.38 143 ALA A N 1
ATOM 1159 C CA . ALA A 1 143 ? 28.035 -11.565 -10.218 1.00 80.38 143 ALA A CA 1
ATOM 1160 C C . ALA A 1 143 ? 2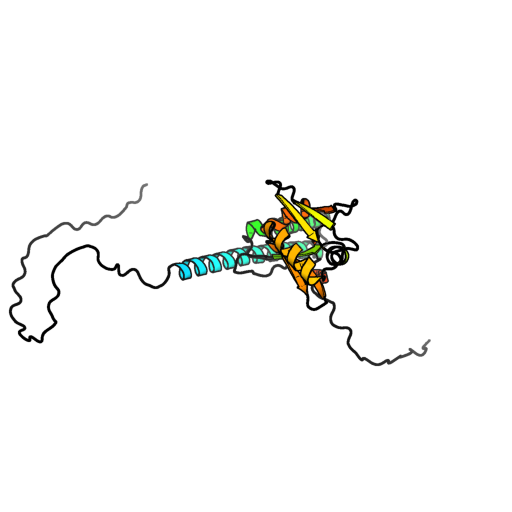8.081 -12.000 -11.695 1.00 80.38 143 ALA A C 1
ATOM 1162 O O . ALA A 1 143 ? 29.122 -11.906 -12.339 1.00 80.38 143 ALA A O 1
ATOM 1163 N N . GLU A 1 144 ? 26.941 -12.440 -12.234 1.00 82.69 144 GLU A N 1
ATOM 1164 C CA . GLU A 1 144 ? 26.770 -12.835 -13.630 1.00 82.69 144 GLU A CA 1
ATOM 1165 C C . GLU A 1 144 ? 25.510 -12.188 -14.220 1.00 82.69 144 GLU A C 1
ATOM 1167 O O . GLU A 1 144 ? 24.584 -11.805 -13.505 1.00 82.69 144 GLU A O 1
ATOM 1172 N N . SER A 1 145 ? 25.462 -12.043 -15.546 1.00 85.19 145 SER A N 1
ATOM 1173 C CA . SER A 1 145 ? 24.266 -11.522 -16.214 1.00 85.19 145 SER A CA 1
ATOM 1174 C C . SER A 1 145 ? 23.135 -12.549 -16.153 1.00 85.19 145 SER A C 1
ATOM 1176 O O . SER A 1 145 ? 23.194 -13.581 -16.819 1.00 85.19 145 SER A O 1
ATOM 1178 N N . GLU A 1 146 ? 22.074 -12.236 -15.416 1.00 85.81 146 GLU A N 1
ATOM 1179 C CA . GLU A 1 146 ? 20.962 -13.147 -15.149 1.00 85.81 146 GLU A CA 1
ATOM 1180 C C . GLU A 1 146 ? 19.612 -12.518 -15.529 1.00 85.81 146 GLU A C 1
ATOM 1182 O O . GLU A 1 146 ? 19.427 -11.300 -15.516 1.00 85.81 146 GLU A O 1
ATOM 1187 N N . THR A 1 147 ? 18.638 -13.359 -15.888 1.00 86.69 147 THR A N 1
ATOM 1188 C CA . THR A 1 147 ? 17.235 -12.941 -16.021 1.00 86.69 147 THR A CA 1
ATOM 1189 C C . THR A 1 147 ? 16.453 -13.397 -14.801 1.00 86.69 147 THR A C 1
ATOM 1191 O O . THR A 1 147 ? 16.395 -14.590 -14.514 1.00 86.69 147 THR A O 1
ATOM 1194 N N . LEU A 1 148 ? 15.830 -12.447 -14.110 1.00 86.44 148 LEU A N 1
ATOM 1195 C CA . LEU A 1 148 ? 15.004 -12.701 -12.941 1.00 86.44 148 LEU A CA 1
ATOM 1196 C C . LEU A 1 148 ? 13.531 -12.649 -13.305 1.00 86.44 148 LEU A C 1
ATOM 1198 O O . LEU A 1 148 ? 13.078 -11.720 -13.974 1.00 86.44 148 LEU A O 1
ATOM 1202 N N . LEU A 1 149 ? 12.786 -13.637 -12.832 1.00 87.19 149 LEU A N 1
ATOM 1203 C CA . LEU A 1 149 ? 11.348 -13.721 -12.994 1.00 87.19 149 LEU A CA 1
ATOM 1204 C C . LEU A 1 149 ? 10.663 -13.251 -11.714 1.00 87.19 149 LEU A C 1
ATOM 1206 O O . LEU A 1 149 ? 10.821 -13.865 -10.664 1.00 87.19 149 LEU A O 1
ATOM 1210 N N . PHE A 1 150 ? 9.887 -12.184 -11.816 1.00 85.62 150 PHE A N 1
ATOM 1211 C CA . PHE A 1 150 ? 9.045 -11.661 -10.752 1.00 85.62 150 PHE A CA 1
ATOM 1212 C C . PHE A 1 150 ? 7.616 -12.113 -11.013 1.00 85.62 150 PHE A C 1
ATOM 1214 O O . PHE A 1 150 ? 7.055 -11.801 -12.064 1.00 85.62 150 PHE A O 1
ATOM 1221 N N . SER A 1 151 ? 7.028 -12.845 -10.078 1.00 84.62 151 SER A N 1
ATOM 1222 C CA . SER A 1 151 ? 5.645 -13.303 -10.159 1.00 84.62 151 SER A CA 1
ATOM 1223 C C . SER A 1 151 ? 4.869 -12.837 -8.941 1.00 84.62 151 SER A C 1
ATOM 1225 O O . SER A 1 151 ? 5.342 -13.003 -7.820 1.00 84.62 151 SER A O 1
ATOM 1227 N N . LEU A 1 152 ? 3.672 -12.310 -9.174 1.00 82.56 152 LEU A N 1
ATOM 1228 C CA . LEU A 1 152 ? 2.701 -11.983 -8.140 1.00 82.56 152 LEU A CA 1
ATOM 1229 C C . LEU A 1 152 ? 1.529 -12.963 -8.254 1.00 82.56 152 LEU A C 1
ATOM 1231 O O . LEU A 1 152 ? 0.817 -12.971 -9.264 1.00 82.56 152 LEU A O 1
ATOM 1235 N N . ALA A 1 153 ? 1.359 -13.815 -7.248 1.00 68.25 153 ALA A N 1
ATOM 1236 C CA . ALA A 1 153 ? 0.295 -14.816 -7.193 1.00 68.25 153 ALA A CA 1
ATOM 1237 C C . ALA A 1 153 ? -0.985 -14.254 -6.542 1.00 68.25 153 ALA A C 1
ATOM 1239 O O . ALA A 1 153 ? -1.404 -14.728 -5.502 1.00 68.25 153 ALA A O 1
ATOM 1240 N N . GLY A 1 154 ? -1.601 -13.242 -7.162 1.00 66.12 154 GLY A N 1
ATOM 1241 C CA . GLY A 1 154 ? -2.899 -12.701 -6.731 1.00 66.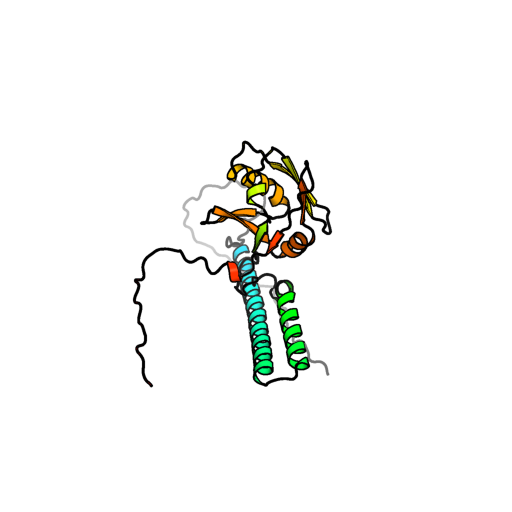12 154 GLY A CA 1
ATOM 1242 C C . GLY A 1 154 ? -4.081 -13.244 -7.548 1.00 66.12 154 GLY A C 1
ATOM 1243 O O . GLY A 1 154 ? -3.995 -14.303 -8.171 1.00 66.12 154 GLY A O 1
ATOM 1244 N N . ALA A 1 155 ? -5.173 -12.469 -7.615 1.00 58.50 155 ALA A N 1
ATOM 1245 C CA . ALA A 1 155 ? -6.345 -12.773 -8.454 1.00 58.50 155 ALA A CA 1
ATOM 1246 C C . ALA A 1 155 ? -6.006 -12.886 -9.955 1.00 58.50 155 ALA A C 1
ATOM 1248 O O . ALA A 1 155 ? -6.613 -13.673 -10.678 1.00 58.50 155 ALA A O 1
ATOM 1249 N N . GLU A 1 156 ? -5.001 -12.136 -10.409 1.00 68.12 156 GLU A N 1
ATOM 1250 C CA . GLU A 1 156 ? -4.386 -12.300 -11.721 1.00 68.12 156 GLU A CA 1
ATOM 1251 C C . GLU A 1 156 ? -2.919 -12.684 -11.539 1.00 68.12 156 GLU A C 1
ATOM 1253 O O . GLU A 1 156 ? -2.147 -11.958 -10.904 1.00 68.12 156 GLU A O 1
ATOM 1258 N N . HIS A 1 157 ? -2.520 -13.817 -12.118 1.00 76.75 157 HIS A N 1
ATOM 1259 C CA . HIS A 1 157 ? -1.124 -14.229 -12.118 1.00 76.75 157 HIS A CA 1
ATOM 1260 C C . HIS A 1 157 ? -0.327 -13.319 -13.056 1.00 76.75 157 HIS A C 1
ATOM 1262 O O . HIS A 1 157 ? -0.362 -13.464 -14.280 1.00 76.75 157 HIS A O 1
ATOM 1268 N N . ARG A 1 158 ? 0.375 -12.344 -12.478 1.00 84.12 158 ARG A N 1
ATOM 1269 C CA . ARG A 1 158 ? 1.158 -11.362 -13.230 1.00 84.12 158 ARG A CA 1
ATOM 1270 C C . ARG A 1 158 ? 2.636 -11.710 -13.113 1.00 84.12 158 ARG A C 1
ATOM 1272 O O . ARG A 1 158 ? 3.170 -11.793 -12.009 1.00 84.12 158 ARG A O 1
ATOM 1279 N N . ILE A 1 159 ? 3.292 -11.898 -14.257 1.00 86.19 159 ILE A N 1
ATOM 1280 C CA . ILE A 1 159 ? 4.710 -12.257 -14.339 1.00 86.19 159 ILE A CA 1
ATOM 1281 C C . ILE A 1 159 ? 5.476 -11.216 -15.160 1.00 86.19 159 ILE A C 1
ATOM 1283 O O . ILE A 1 159 ? 5.025 -10.785 -16.227 1.00 86.19 159 ILE A O 1
ATOM 1287 N N . VAL A 1 160 ? 6.659 -10.835 -14.679 1.00 88.06 160 VAL A N 1
ATOM 1288 C CA . VAL A 1 160 ? 7.601 -9.954 -15.369 1.00 88.06 160 VAL A CA 1
ATOM 1289 C C . VAL A 1 160 ? 9.000 -10.549 -15.304 1.00 88.06 160 VAL A C 1
ATOM 1291 O O . VAL A 1 160 ? 9.497 -10.859 -14.229 1.00 88.06 160 VAL A O 1
ATOM 1294 N N . ALA A 1 161 ? 9.656 -10.672 -16.455 1.00 88.50 161 ALA A N 1
ATOM 1295 C CA . ALA A 1 161 ? 11.070 -11.015 -16.524 1.00 88.50 161 ALA A CA 1
ATOM 1296 C C . ALA A 1 161 ? 11.910 -9.737 -16.651 1.00 88.50 161 ALA A C 1
ATOM 1298 O O . ALA A 1 161 ? 11.619 -8.885 -17.492 1.00 88.50 161 ALA A O 1
ATOM 1299 N N . VAL A 1 162 ? 12.962 -9.611 -15.844 1.00 88.00 162 VAL A N 1
ATOM 1300 C CA . VAL A 1 162 ? 13.920 -8.501 -15.902 1.00 88.00 162 VAL A CA 1
ATOM 1301 C C . VAL A 1 162 ? 15.317 -9.064 -16.102 1.00 88.00 162 VAL A C 1
ATOM 1303 O O . VAL A 1 162 ? 15.787 -9.875 -15.310 1.00 88.00 162 VAL A O 1
ATOM 1306 N N . LYS A 1 163 ? 15.997 -8.614 -17.158 1.00 88.31 163 LYS A N 1
ATOM 1307 C CA . LYS A 1 163 ? 17.391 -8.972 -17.427 1.00 88.31 163 LYS A CA 1
ATOM 1308 C C . LYS A 1 163 ? 18.337 -7.991 -16.739 1.00 88.31 163 LYS A C 1
ATOM 1310 O O . LYS A 1 163 ? 18.374 -6.807 -17.091 1.00 88.31 163 LYS A O 1
ATOM 1315 N N . LEU A 1 164 ? 19.135 -8.499 -15.813 1.00 88.12 164 LEU A N 1
ATOM 1316 C CA . LEU A 1 164 ? 20.174 -7.761 -15.109 1.00 88.12 164 LEU A CA 1
ATOM 1317 C C . LEU A 1 164 ? 21.537 -8.127 -15.696 1.00 88.12 164 LEU A C 1
ATOM 1319 O O . LEU A 1 164 ? 21.759 -9.253 -16.139 1.00 88.12 164 LEU A O 1
ATOM 1323 N N . SER A 1 165 ? 22.428 -7.146 -15.781 1.00 86.12 165 SER A N 1
ATOM 1324 C CA . SER A 1 165 ? 23.747 -7.326 -16.389 1.00 86.12 165 SER A CA 1
ATOM 1325 C C . SER A 1 165 ? 24.833 -7.100 -15.348 1.00 86.12 165 SER A C 1
ATOM 1327 O O . SER A 1 165 ? 24.779 -6.097 -14.641 1.00 86.12 165 SER A O 1
ATOM 1329 N N . ALA A 1 166 ? 25.822 -7.994 -15.293 1.00 85.44 166 ALA A N 1
ATOM 1330 C CA . ALA A 1 166 ? 26.990 -7.845 -14.419 1.00 85.44 166 ALA A CA 1
ATOM 1331 C C . ALA A 1 166 ? 27.882 -6.657 -14.835 1.00 85.44 166 ALA A C 1
ATOM 1333 O O . ALA A 1 166 ? 28.432 -5.968 -13.985 1.00 85.44 166 ALA A O 1
ATOM 1334 N N . ASP A 1 167 ? 27.948 -6.356 -16.137 1.00 85.25 167 ASP A N 1
ATOM 1335 C CA . ASP A 1 167 ? 28.731 -5.231 -16.676 1.00 85.25 167 ASP A CA 1
ATOM 1336 C C . ASP A 1 167 ? 28.036 -3.864 -16.516 1.00 85.25 167 ASP A C 1
ATOM 1338 O O . ASP A 1 167 ? 28.603 -2.823 -16.852 1.00 85.25 167 ASP A O 1
ATOM 1342 N N . ALA A 1 168 ? 26.776 -3.849 -16.066 1.00 85.31 168 ALA A N 1
ATOM 1343 C CA . ALA A 1 168 ? 25.989 -2.629 -15.914 1.00 85.31 168 ALA A CA 1
ATOM 1344 C C . ALA A 1 168 ? 26.147 -2.037 -14.509 1.00 85.31 168 ALA A C 1
ATOM 1346 O O . ALA A 1 168 ? 26.285 -2.754 -13.520 1.00 85.31 168 ALA A O 1
ATOM 1347 N N . SER A 1 169 ? 26.068 -0.708 -14.401 1.00 86.69 169 SER A N 1
ATOM 1348 C CA . SER A 1 169 ? 26.109 -0.052 -13.092 1.00 86.69 169 SER A CA 1
ATOM 1349 C C . SER A 1 169 ? 24.853 -0.362 -12.268 1.00 86.69 169 SER A C 1
ATOM 1351 O O . SER A 1 169 ? 23.774 -0.601 -12.819 1.00 86.69 169 SER A O 1
ATOM 1353 N N . ALA A 1 170 ? 24.956 -0.276 -10.937 1.00 85.69 170 ALA A N 1
ATOM 1354 C CA . ALA A 1 170 ? 23.814 -0.469 -10.036 1.00 85.69 170 ALA A CA 1
ATOM 1355 C C . ALA A 1 170 ? 22.615 0.423 -10.410 1.00 85.69 170 ALA A C 1
ATOM 1357 O O . ALA A 1 170 ? 21.473 -0.028 -10.392 1.00 85.69 170 ALA A O 1
ATOM 1358 N N . THR A 1 171 ? 22.866 1.662 -10.841 1.00 87.06 171 THR A N 1
ATOM 1359 C CA . THR A 1 171 ? 21.828 2.592 -11.309 1.00 87.06 171 THR A CA 1
ATOM 1360 C C . THR A 1 171 ? 21.157 2.121 -12.604 1.00 87.06 171 THR A C 1
ATOM 1362 O O . THR A 1 171 ? 19.945 2.259 -12.759 1.00 87.06 171 THR A O 1
ATOM 1365 N N . GLN A 1 172 ? 21.914 1.541 -13.541 1.00 89.38 172 GLN A N 1
ATOM 1366 C CA . GLN A 1 172 ? 21.362 0.990 -14.784 1.00 89.38 172 GLN A CA 1
ATOM 1367 C C . GLN A 1 172 ? 20.521 -0.261 -14.514 1.00 89.38 172 GLN A C 1
ATOM 1369 O O . GLN A 1 172 ? 19.436 -0.405 -15.082 1.00 89.38 172 GLN A O 1
ATOM 1374 N N . ASN A 1 173 ? 20.986 -1.140 -13.625 1.00 89.75 173 ASN A N 1
ATOM 1375 C CA . ASN A 1 173 ? 20.221 -2.304 -13.187 1.00 89.75 173 ASN A CA 1
ATOM 1376 C C . ASN A 1 173 ? 18.959 -1.886 -12.412 1.00 89.75 173 ASN A C 1
ATOM 1378 O O . ASN A 1 173 ? 17.894 -2.444 -12.668 1.00 89.75 173 ASN A O 1
ATOM 1382 N N . LEU A 1 174 ? 19.024 -0.840 -11.578 1.00 90.50 174 LEU A N 1
ATOM 1383 C CA . LEU A 1 174 ? 17.853 -0.261 -10.909 1.00 90.50 174 LEU A CA 1
ATOM 1384 C C . LEU A 1 174 ? 16.838 0.299 -11.913 1.00 90.50 174 LEU A C 1
ATOM 1386 O O . LEU A 1 174 ? 15.642 0.073 -11.762 1.00 90.50 174 LEU A O 1
ATOM 1390 N N . LEU A 1 175 ? 17.288 0.985 -12.969 1.00 90.75 175 LEU A N 1
ATOM 1391 C CA . LEU A 1 175 ? 16.394 1.487 -14.015 1.00 90.75 175 LEU A CA 1
ATOM 1392 C C . LEU A 1 175 ? 15.671 0.341 -14.738 1.00 90.75 175 LEU A C 1
ATOM 1394 O O . LEU A 1 175 ? 14.462 0.408 -14.956 1.00 90.75 175 LEU A O 1
ATOM 1398 N N . ARG A 1 176 ? 16.389 -0.733 -15.088 1.00 90.50 176 ARG A N 1
ATOM 1399 C CA . ARG A 1 176 ? 15.791 -1.934 -15.699 1.00 90.50 176 ARG A CA 1
ATOM 1400 C C . ARG A 1 176 ? 14.796 -2.607 -14.760 1.00 90.50 176 ARG A C 1
ATOM 1402 O O . ARG A 1 176 ? 13.719 -3.005 -15.203 1.00 90.50 176 ARG A O 1
ATOM 1409 N N . LEU A 1 177 ? 15.141 -2.687 -13.479 1.00 89.38 177 LEU A N 1
ATOM 1410 C CA . LEU A 1 177 ? 14.275 -3.216 -12.437 1.00 89.38 177 LEU A CA 1
ATOM 1411 C C . LEU A 1 177 ? 12.998 -2.381 -12.307 1.00 89.38 177 LEU A C 1
ATOM 1413 O O . LEU A 1 177 ? 11.912 -2.939 -12.383 1.00 89.38 177 LEU A O 1
ATOM 1417 N N . ASN A 1 178 ? 13.106 -1.056 -12.231 1.00 91.75 178 ASN A N 1
ATOM 1418 C CA . ASN A 1 178 ? 11.960 -0.146 -12.175 1.00 91.75 178 ASN A CA 1
ATOM 1419 C C . ASN A 1 178 ? 11.063 -0.248 -13.413 1.00 91.75 178 ASN A C 1
ATOM 1421 O O . ASN A 1 178 ? 9.843 -0.231 -13.286 1.00 91.75 178 ASN A O 1
ATOM 1425 N N . ASN A 1 179 ? 11.643 -0.402 -14.606 1.00 90.94 179 ASN A N 1
ATOM 1426 C CA . ASN A 1 179 ? 10.865 -0.590 -15.833 1.00 90.94 179 ASN A CA 1
ATOM 1427 C C . ASN A 1 179 ? 10.059 -1.899 -15.815 1.00 90.94 179 ASN A C 1
ATOM 1429 O O . ASN A 1 179 ? 8.925 -1.932 -16.289 1.00 90.94 179 ASN A O 1
ATOM 1433 N N . GLY A 1 180 ? 10.623 -2.977 -15.263 1.00 88.19 180 GLY A N 1
ATOM 1434 C CA . GLY A 1 180 ? 9.908 -4.242 -15.108 1.00 88.19 180 GLY A CA 1
ATOM 1435 C C . GLY A 1 180 ? 8.859 -4.190 -13.998 1.00 88.19 180 GLY A C 1
ATOM 1436 O O . GLY A 1 180 ? 7.680 -4.476 -14.220 1.00 88.19 180 GLY A O 1
ATOM 1437 N N . LEU A 1 181 ? 9.289 -3.798 -12.802 1.00 88.38 181 LEU A N 1
ATOM 1438 C CA . LEU A 1 181 ? 8.469 -3.788 -11.598 1.00 88.38 181 LEU A CA 1
ATOM 1439 C C . LEU A 1 181 ? 7.397 -2.688 -11.601 1.00 88.38 181 LEU A C 1
ATOM 1441 O O . LEU A 1 181 ? 6.393 -2.826 -10.906 1.00 88.38 181 LEU A O 1
ATOM 1445 N N . GLY A 1 182 ? 7.522 -1.666 -12.450 1.00 86.25 182 GLY A N 1
ATOM 1446 C CA . GLY A 1 182 ? 6.492 -0.643 -12.638 1.00 86.25 182 GLY A CA 1
ATOM 1447 C C . GLY A 1 182 ? 5.135 -1.217 -13.065 1.00 86.25 182 GLY A C 1
ATOM 1448 O O . GLY A 1 182 ? 4.099 -0.646 -12.738 1.00 86.25 182 GLY A O 1
ATOM 1449 N N . ARG A 1 183 ? 5.098 -2.401 -13.699 1.00 85.31 183 ARG A N 1
ATOM 1450 C CA . ARG A 1 183 ? 3.841 -3.121 -14.006 1.00 85.31 183 ARG A CA 1
ATOM 1451 C C . ARG A 1 183 ? 3.098 -3.606 -12.754 1.00 85.31 183 ARG A C 1
ATOM 1453 O O . ARG A 1 183 ? 1.896 -3.854 -12.815 1.00 85.31 183 ARG A O 1
ATOM 1460 N N . PHE A 1 184 ? 3.810 -3.737 -11.639 1.00 84.25 184 PHE A N 1
ATOM 1461 C CA . PHE A 1 184 ? 3.268 -4.032 -10.314 1.00 84.25 184 PHE A CA 1
ATOM 1462 C C . PHE A 1 184 ? 3.059 -2.765 -9.465 1.00 84.25 184 PHE A C 1
ATOM 1464 O O . PHE A 1 184 ? 2.665 -2.882 -8.312 1.00 84.25 184 PHE A O 1
ATOM 1471 N N . GLY A 1 185 ? 3.330 -1.568 -10.004 1.00 84.75 185 GLY A N 1
ATOM 1472 C CA . GLY A 1 185 ? 3.294 -0.308 -9.249 1.00 84.75 185 GLY A CA 1
ATOM 1473 C C . GLY A 1 185 ? 4.475 -0.119 -8.291 1.00 84.75 185 GLY A C 1
ATOM 1474 O O . GLY A 1 185 ? 4.424 0.743 -7.420 1.00 84.75 185 GLY A O 1
ATOM 1475 N N . LEU A 1 186 ? 5.525 -0.933 -8.432 1.00 87.94 186 LEU A N 1
ATOM 1476 C CA . LEU A 1 186 ? 6.721 -0.894 -7.598 1.00 87.94 186 LEU A CA 1
ATOM 1477 C C . LEU A 1 186 ? 7.767 0.050 -8.198 1.00 87.94 186 LEU A C 1
ATOM 1479 O O . LEU A 1 186 ? 8.169 -0.108 -9.354 1.00 87.94 186 LEU A O 1
ATOM 1483 N N . HIS A 1 187 ? 8.276 0.969 -7.383 1.00 89.88 187 HIS A N 1
ATOM 1484 C CA . HIS A 1 187 ? 9.304 1.924 -7.787 1.00 89.88 187 HIS A CA 1
ATOM 1485 C C . HIS A 1 187 ? 10.444 1.973 -6.772 1.00 89.88 187 HIS A C 1
ATOM 1487 O O . HIS A 1 187 ? 10.237 2.329 -5.616 1.00 89.88 187 HIS A O 1
ATOM 1493 N N . GLY A 1 188 ? 11.655 1.632 -7.207 1.00 88.56 188 GLY A N 1
ATOM 1494 C CA . GLY A 1 188 ? 12.877 1.747 -6.418 1.00 88.56 188 GLY A CA 1
ATOM 1495 C C . GLY A 1 188 ? 13.563 3.095 -6.618 1.00 88.56 188 GLY A C 1
ATOM 1496 O O . GLY A 1 188 ? 13.745 3.548 -7.750 1.00 88.56 188 GLY A O 1
ATOM 1497 N N . ALA A 1 189 ? 13.988 3.727 -5.533 1.00 87.62 189 ALA A N 1
ATOM 1498 C CA . ALA A 1 189 ? 14.829 4.915 -5.551 1.00 87.62 189 ALA A CA 1
ATOM 1499 C C . ALA A 1 189 ? 16.018 4.724 -4.607 1.00 87.62 189 ALA A C 1
ATOM 1501 O O . ALA A 1 189 ? 15.929 4.004 -3.615 1.00 87.62 189 ALA A O 1
ATOM 1502 N N . VAL A 1 190 ? 17.137 5.366 -4.932 1.00 85.44 190 VAL A N 1
ATOM 1503 C CA . VAL A 1 190 ? 18.284 5.439 -4.026 1.00 85.44 190 VAL A CA 1
ATOM 1504 C C . VAL A 1 190 ? 18.032 6.595 -3.063 1.00 85.44 190 VAL A C 1
ATOM 1506 O O . VAL A 1 190 ? 17.801 7.719 -3.508 1.00 85.44 190 VAL A O 1
ATOM 1509 N N . ASP A 1 191 ? 18.043 6.319 -1.765 1.00 81.19 191 ASP A N 1
ATOM 1510 C CA . ASP A 1 191 ? 17.957 7.343 -0.727 1.00 81.19 191 ASP A CA 1
ATOM 1511 C C . ASP A 1 191 ? 19.291 8.109 -0.604 1.00 81.19 191 ASP A C 1
ATOM 1513 O O . ASP A 1 191 ? 20.343 7.680 -1.080 1.00 81.19 191 ASP A O 1
ATOM 1517 N N . SER A 1 192 ? 19.254 9.238 0.094 1.00 73.44 192 SER A N 1
ATOM 1518 C CA . SER A 1 192 ? 20.351 10.114 0.522 1.00 73.44 192 SER A CA 1
ATOM 1519 C C . SER A 1 192 ? 21.595 9.372 1.035 1.00 73.44 192 SER A C 1
ATOM 1521 O O . SER A 1 192 ? 22.710 9.880 0.944 1.00 73.44 192 SER A O 1
ATOM 1523 N N . HIS A 1 193 ? 21.404 8.171 1.585 1.00 70.62 193 HIS A N 1
ATOM 1524 C CA . HIS A 1 193 ? 22.446 7.325 2.166 1.00 70.62 193 HIS A CA 1
ATOM 1525 C C . HIS A 1 193 ? 22.997 6.247 1.217 1.00 70.62 193 HIS A C 1
ATOM 1527 O O . HIS A 1 193 ? 23.818 5.437 1.639 1.00 70.62 193 HIS A O 1
ATOM 1533 N N . GLY A 1 194 ? 22.560 6.214 -0.045 1.00 74.75 194 GLY A N 1
ATOM 1534 C CA . GLY A 1 194 ? 23.007 5.231 -1.037 1.00 74.75 194 GLY A CA 1
ATOM 1535 C C . GLY A 1 194 ? 22.279 3.883 -0.979 1.00 74.75 194 GLY A C 1
ATOM 1536 O O . GLY A 1 194 ? 22.586 3.002 -1.776 1.00 74.75 194 GLY A O 1
ATOM 1537 N N . ASN A 1 195 ? 21.303 3.725 -0.080 1.00 81.38 195 ASN A N 1
ATOM 1538 C CA . ASN A 1 195 ? 20.486 2.515 0.028 1.00 81.38 195 ASN A CA 1
ATOM 1539 C C . ASN A 1 195 ? 19.310 2.566 -0.947 1.00 81.38 195 ASN A C 1
ATOM 1541 O O . ASN A 1 195 ? 18.736 3.631 -1.175 1.00 81.38 195 ASN A O 1
ATOM 1545 N N . VAL A 1 196 ? 18.911 1.417 -1.487 1.00 84.25 196 VAL A N 1
ATOM 1546 C CA . VAL A 1 196 ? 17.760 1.333 -2.394 1.00 84.25 196 VAL A CA 1
ATOM 1547 C C . VAL A 1 196 ? 16.492 1.021 -1.618 1.00 84.25 196 VAL A C 1
ATOM 1549 O O . VAL A 1 196 ? 16.382 -0.044 -1.017 1.00 84.25 196 VAL A O 1
ATOM 1552 N N . GLN A 1 197 ? 15.529 1.936 -1.691 1.00 87.62 197 GLN A N 1
ATOM 1553 C CA . GLN A 1 197 ? 14.210 1.827 -1.083 1.00 87.62 197 GLN A CA 1
ATOM 1554 C C . GLN A 1 197 ? 13.148 1.684 -2.173 1.00 87.62 197 GLN A C 1
ATOM 1556 O O . GLN A 1 197 ? 13.134 2.446 -3.143 1.00 87.62 197 GLN A O 1
ATOM 1561 N N . PHE A 1 198 ? 12.245 0.720 -2.012 1.00 87.88 198 PHE A N 1
ATOM 1562 C CA . PHE A 1 198 ? 11.109 0.524 -2.907 1.00 87.88 198 PHE A CA 1
ATOM 1563 C C . PHE A 1 198 ? 9.844 1.132 -2.326 1.00 87.88 198 PHE A C 1
ATOM 1565 O O . PHE A 1 198 ? 9.655 1.176 -1.111 1.00 87.88 198 PHE A O 1
ATOM 1572 N N . ARG A 1 199 ? 8.977 1.599 -3.220 1.00 88.75 199 ARG A N 1
ATOM 1573 C CA . ARG A 1 199 ? 7.703 2.234 -2.903 1.00 88.75 199 ARG A CA 1
ATOM 1574 C C . ARG A 1 199 ? 6.591 1.628 -3.730 1.00 88.75 199 ARG A C 1
ATOM 1576 O O . ARG A 1 199 ? 6.814 1.267 -4.888 1.00 88.75 199 ARG A O 1
ATOM 1583 N N . VAL A 1 200 ? 5.412 1.526 -3.132 1.00 89.25 200 VAL A N 1
ATOM 1584 C CA . VAL A 1 200 ? 4.192 1.072 -3.802 1.00 89.25 200 VAL A CA 1
ATOM 1585 C C . VAL A 1 200 ? 2.953 1.653 -3.150 1.00 89.25 200 VAL A C 1
ATOM 1587 O O . VAL A 1 200 ? 2.981 1.960 -1.963 1.00 89.25 200 VAL A O 1
ATOM 1590 N N . ASP A 1 201 ? 1.865 1.777 -3.907 1.00 86.06 201 ASP A N 1
ATOM 1591 C CA . ASP A 1 201 ? 0.554 2.109 -3.350 1.00 86.06 201 ASP A CA 1
ATOM 1592 C C . ASP A 1 201 ? 0.160 1.085 -2.278 1.00 86.06 201 ASP A C 1
ATOM 1594 O O . ASP A 1 201 ? 0.190 -0.131 -2.501 1.00 86.06 201 ASP A O 1
ATOM 1598 N N . GLU A 1 202 ? -0.239 1.584 -1.115 1.00 83.19 202 GLU A N 1
ATOM 1599 C CA . GLU A 1 202 ? -0.683 0.772 0.004 1.00 83.19 202 GLU A CA 1
ATOM 1600 C C . GLU A 1 202 ? -1.842 -0.166 -0.359 1.00 83.19 202 GLU A C 1
ATOM 1602 O O . GLU A 1 202 ? -1.930 -1.268 0.182 1.00 83.19 202 GLU A O 1
ATOM 1607 N N . GLN A 1 203 ? -2.688 0.211 -1.319 1.00 81.69 203 GLN A N 1
ATOM 1608 C CA . GLN A 1 203 ? -3.762 -0.662 -1.800 1.00 81.69 203 GLN A CA 1
ATOM 1609 C C . GLN A 1 203 ? -3.235 -1.958 -2.426 1.00 81.69 203 GLN A C 1
ATOM 1611 O O . GLN A 1 203 ? -3.864 -3.002 -2.294 1.00 81.69 203 GLN A O 1
ATOM 1616 N N . SER A 1 204 ? -2.076 -1.897 -3.088 1.00 81.19 204 SER A N 1
ATOM 1617 C CA . SER A 1 204 ? -1.431 -3.059 -3.714 1.00 81.19 204 SER A CA 1
ATOM 1618 C C . SER A 1 204 ? -0.462 -3.775 -2.770 1.00 81.19 204 SER A C 1
ATOM 1620 O O . SER A 1 204 ? 0.006 -4.869 -3.080 1.00 81.19 204 SER A O 1
ATOM 1622 N N . TRP A 1 205 ? -0.144 -3.178 -1.616 1.00 85.44 205 TRP A N 1
ATOM 1623 C CA . TRP A 1 205 ? 0.856 -3.714 -0.696 1.00 85.44 205 TRP A CA 1
ATOM 1624 C C . TRP A 1 205 ? 0.481 -5.085 -0.133 1.00 85.44 205 TRP A C 1
ATOM 1626 O O . TRP A 1 205 ? 1.351 -5.944 -0.037 1.00 85.44 205 TRP A O 1
ATOM 1636 N N . ALA A 1 206 ? -0.785 -5.306 0.235 1.00 79.50 206 ALA A N 1
ATOM 1637 C CA . ALA A 1 206 ? -1.218 -6.575 0.826 1.00 79.50 206 ALA A CA 1
ATOM 1638 C C . ALA A 1 206 ? -0.927 -7.767 -0.103 1.00 79.50 206 ALA A C 1
ATOM 1640 O O . ALA A 1 206 ? -0.332 -8.751 0.336 1.00 79.50 206 ALA A O 1
ATOM 1641 N N . ASP A 1 207 ? -1.258 -7.623 -1.388 1.00 80.38 207 ASP A N 1
ATOM 1642 C CA . ASP A 1 207 ? -1.005 -8.638 -2.414 1.00 80.38 207 ASP A CA 1
ATOM 1643 C C . ASP A 1 207 ? 0.503 -8.829 -2.641 1.00 80.38 207 ASP A C 1
ATOM 1645 O O . ASP A 1 207 ? 1.004 -9.945 -2.738 1.00 80.38 207 ASP A O 1
ATOM 1649 N N . ILE A 1 208 ? 1.263 -7.732 -2.697 1.00 82.75 208 ILE A N 1
ATOM 1650 C CA . ILE A 1 208 ? 2.712 -7.763 -2.949 1.00 82.75 208 ILE A CA 1
ATOM 1651 C C . ILE A 1 208 ? 3.473 -8.397 -1.790 1.00 82.75 208 ILE A C 1
ATOM 1653 O O . ILE A 1 208 ? 4.372 -9.202 -2.012 1.00 82.75 208 ILE A O 1
ATOM 1657 N N . HIS A 1 209 ? 3.122 -8.059 -0.556 1.00 80.75 209 HIS A N 1
ATOM 1658 C CA . HIS A 1 209 ? 3.767 -8.619 0.621 1.00 80.75 209 HIS A CA 1
ATOM 1659 C C . HIS A 1 209 ? 3.511 -10.126 0.755 1.00 80.75 209 HIS A C 1
ATOM 1661 O O . HIS A 1 209 ? 4.412 -10.861 1.155 1.00 80.75 209 HIS A O 1
ATOM 1667 N N . ALA A 1 210 ? 2.301 -10.588 0.425 1.00 77.25 210 ALA A N 1
ATOM 1668 C CA . ALA A 1 210 ? 1.939 -11.998 0.522 1.00 77.25 210 ALA A CA 1
ATOM 1669 C C . ALA A 1 210 ? 2.520 -12.843 -0.625 1.00 77.25 210 ALA A C 1
ATOM 1671 O O . ALA A 1 210 ? 3.063 -13.921 -0.378 1.00 77.25 210 ALA A O 1
ATOM 1672 N N . ASP A 1 211 ? 2.443 -12.344 -1.864 1.00 78.19 211 ASP A N 1
ATOM 1673 C CA . ASP A 1 211 ? 2.533 -13.196 -3.054 1.00 78.19 211 ASP A CA 1
ATOM 1674 C C . ASP A 1 211 ? 3.682 -12.851 -4.012 1.00 78.19 211 ASP A C 1
ATOM 1676 O O . ASP A 1 211 ? 3.828 -13.502 -5.055 1.00 78.19 211 ASP A O 1
ATOM 1680 N N . LEU A 1 212 ? 4.503 -11.837 -3.706 1.00 81.69 212 LEU A N 1
ATOM 1681 C CA . LEU A 1 212 ? 5.660 -11.495 -4.532 1.00 81.69 212 LEU A CA 1
ATOM 1682 C C . LEU A 1 212 ? 6.745 -12.566 -4.390 1.00 81.69 212 LEU A C 1
ATOM 1684 O O . LEU A 1 212 ? 7.402 -12.696 -3.357 1.00 81.69 212 LEU A O 1
ATOM 1688 N N . GLN A 1 213 ? 6.976 -13.290 -5.479 1.00 79.06 213 GLN A N 1
ATOM 1689 C CA . GLN A 1 213 ? 8.071 -14.239 -5.610 1.00 79.06 213 GLN A CA 1
ATOM 1690 C C . GLN A 1 213 ? 9.032 -13.778 -6.694 1.00 79.06 213 GLN A C 1
ATOM 1692 O O . GLN A 1 213 ? 8.630 -13.292 -7.753 1.00 79.06 213 GLN A O 1
ATOM 1697 N N . VAL A 1 214 ? 10.316 -13.992 -6.441 1.00 81.00 214 VAL A N 1
ATOM 1698 C CA . VAL A 1 214 ? 11.383 -13.731 -7.402 1.00 81.00 214 VAL A CA 1
ATOM 1699 C C . VAL A 1 214 ? 12.145 -15.025 -7.622 1.00 81.00 214 VAL A C 1
ATOM 1701 O O . VAL A 1 214 ? 12.490 -15.699 -6.654 1.00 81.00 214 VAL A O 1
ATOM 1704 N N . ARG A 1 215 ? 12.384 -15.390 -8.882 1.00 77.62 215 ARG A N 1
ATOM 1705 C CA . ARG A 1 215 ? 13.161 -16.573 -9.260 1.00 77.62 215 ARG A CA 1
ATOM 1706 C C . ARG A 1 215 ? 14.302 -16.183 -10.184 1.00 77.62 215 ARG A C 1
ATOM 1708 O O . ARG A 1 215 ? 14.067 -15.577 -11.228 1.00 77.62 215 ARG A O 1
ATOM 1715 N N . GLY A 1 216 ? 15.515 -16.570 -9.805 1.00 75.12 216 GLY A N 1
ATOM 1716 C CA . GLY A 1 216 ? 16.685 -16.514 -10.675 1.00 75.12 216 GLY A CA 1
ATOM 1717 C C . GLY A 1 216 ? 16.733 -17.665 -11.679 1.00 75.12 216 GLY A C 1
ATOM 1718 O O . GLY A 1 216 ? 16.296 -18.779 -11.379 1.00 75.12 216 GLY A O 1
ATOM 1719 N N . GLY A 1 217 ? 17.253 -17.385 -12.873 1.00 58.47 217 GLY A N 1
ATOM 1720 C CA . GLY A 1 217 ? 17.550 -18.371 -13.910 1.00 58.47 217 GLY A CA 1
ATOM 1721 C C . GLY A 1 217 ? 18.676 -19.350 -13.544 1.00 58.47 217 GLY A C 1
ATOM 1722 O O . GLY A 1 217 ? 18.770 -20.399 -14.176 1.00 58.47 217 GLY A O 1
ATOM 1723 N N . GLY A 1 218 ? 19.487 -19.057 -12.521 1.00 54.19 218 GLY A N 1
ATOM 1724 C CA . GLY A 1 218 ? 20.640 -19.858 -12.102 1.00 54.19 218 GLY A CA 1
ATOM 1725 C C . GLY A 1 218 ? 20.686 -20.139 -10.598 1.00 54.19 218 GLY A C 1
ATOM 1726 O O . GLY A 1 218 ? 21.653 -19.794 -9.937 1.00 54.19 218 GLY A O 1
ATOM 1727 N N . GLY A 1 219 ? 19.657 -20.789 -10.046 1.00 49.50 219 GLY A N 1
ATOM 1728 C CA . GLY A 1 219 ? 19.711 -21.375 -8.699 1.00 49.50 219 GLY A CA 1
ATOM 1729 C C . GLY A 1 219 ? 19.064 -20.543 -7.587 1.00 49.50 219 GLY A C 1
ATOM 1730 O O . GLY A 1 219 ? 19.687 -19.701 -6.959 1.00 49.50 219 GLY A O 1
ATOM 1731 N N . GLY A 1 220 ? 17.808 -20.869 -7.270 1.00 51.62 220 GLY A N 1
ATOM 1732 C CA . GLY A 1 220 ? 17.260 -20.862 -5.903 1.00 51.62 220 GLY A CA 1
ATOM 1733 C C . GLY A 1 220 ? 17.152 -19.547 -5.117 1.00 51.62 220 GLY A C 1
ATOM 1734 O O . GLY A 1 220 ? 16.675 -19.589 -3.983 1.00 51.62 220 GLY A O 1
ATOM 1735 N N . HIS A 1 221 ? 17.547 -18.391 -5.647 1.00 56.00 221 HIS A N 1
ATOM 1736 C CA . HIS A 1 221 ? 17.411 -17.129 -4.917 1.00 56.00 221 HIS A CA 1
ATOM 1737 C C . HIS A 1 221 ? 15.953 -16.660 -4.913 1.00 56.00 221 HIS A C 1
ATOM 1739 O O . HIS A 1 221 ? 15.452 -16.147 -5.911 1.00 56.00 221 HIS A O 1
ATOM 1745 N N . THR A 1 222 ? 15.280 -16.861 -3.776 1.00 60.19 222 THR A N 1
ATOM 1746 C CA . THR A 1 222 ? 13.948 -16.306 -3.511 1.00 60.19 222 THR A CA 1
ATOM 1747 C C . THR A 1 222 ? 14.103 -15.028 -2.699 1.00 60.19 222 THR A C 1
ATOM 1749 O O . THR A 1 222 ? 14.676 -15.043 -1.608 1.00 60.19 222 THR A O 1
ATOM 1752 N N . PHE A 1 223 ? 13.605 -13.921 -3.239 1.00 64.69 223 PHE A N 1
ATOM 1753 C CA . PHE A 1 223 ? 13.599 -12.626 -2.566 1.00 64.69 223 PHE A CA 1
ATOM 1754 C C . PHE A 1 223 ? 12.186 -12.313 -2.075 1.00 64.69 223 PHE A C 1
ATOM 1756 O O . PHE A 1 223 ? 11.219 -12.562 -2.791 1.00 64.69 223 PHE A O 1
ATOM 1763 N N . PHE A 1 224 ? 12.087 -11.750 -0.871 1.00 64.06 224 PHE A N 1
ATOM 1764 C CA . PHE A 1 224 ? 10.826 -11.333 -0.263 1.00 64.06 224 PHE A CA 1
ATOM 1765 C C . PHE A 1 224 ? 10.861 -9.834 0.032 1.00 64.06 224 PHE A C 1
ATOM 1767 O O . PHE A 1 224 ? 11.911 -9.288 0.397 1.00 64.06 224 PHE A O 1
ATOM 1774 N N . ALA A 1 225 ? 9.710 -9.181 -0.116 1.00 62.44 225 ALA A N 1
ATOM 1775 C CA . ALA A 1 225 ? 9.519 -7.815 0.343 1.00 62.44 225 ALA A CA 1
ATOM 1776 C C . ALA A 1 225 ? 9.473 -7.810 1.875 1.00 62.44 225 ALA A C 1
ATOM 1778 O O . ALA A 1 225 ? 8.702 -8.556 2.475 1.00 62.44 225 ALA A O 1
ATOM 1779 N N . ARG A 1 226 ? 10.312 -6.990 2.515 1.00 64.31 226 ARG A N 1
ATOM 1780 C CA . ARG A 1 226 ? 10.250 -6.770 3.960 1.00 64.31 226 ARG A CA 1
ATOM 1781 C C . ARG A 1 226 ? 9.840 -5.330 4.219 1.00 64.31 226 ARG A C 1
ATOM 1783 O O . ARG A 1 226 ? 10.508 -4.404 3.754 1.00 64.31 226 ARG A O 1
ATOM 1790 N N . ASP A 1 227 ? 8.766 -5.172 4.984 1.00 59.78 227 ASP A N 1
ATOM 1791 C CA . ASP A 1 227 ? 8.371 -3.882 5.540 1.00 59.78 227 ASP A CA 1
ATOM 1792 C C . ASP A 1 227 ? 9.540 -3.286 6.334 1.00 59.78 227 ASP A C 1
ATOM 1794 O O . ASP A 1 227 ? 10.148 -3.966 7.166 1.00 59.78 227 ASP A O 1
ATOM 1798 N N . ILE A 1 228 ? 9.854 -2.015 6.080 1.00 56.28 228 ILE A N 1
ATOM 1799 C CA . ILE A 1 228 ? 10.738 -1.264 6.970 1.00 56.28 228 ILE A CA 1
ATOM 1800 C C . ILE A 1 228 ? 9.890 -0.922 8.201 1.00 56.28 228 ILE A C 1
ATOM 1802 O O . ILE A 1 228 ? 8.864 -0.249 8.047 1.00 56.28 228 ILE A O 1
ATOM 1806 N N . PRO A 1 229 ? 10.244 -1.392 9.411 1.00 48.62 229 PRO A N 1
ATOM 1807 C CA . PRO A 1 229 ? 9.517 -0.998 10.607 1.00 48.62 229 PRO A CA 1
ATOM 1808 C C . PRO A 1 229 ? 9.586 0.526 10.761 1.00 48.62 229 PRO A C 1
ATOM 1810 O O . PRO A 1 229 ? 10.626 1.137 10.525 1.00 48.62 229 PRO A O 1
ATOM 1813 N N . VAL A 1 230 ? 8.473 1.146 11.159 1.00 47.47 230 VAL A N 1
ATOM 1814 C CA . VAL A 1 230 ? 8.340 2.612 11.282 1.00 47.47 230 VAL A CA 1
ATOM 1815 C C . VAL A 1 230 ? 9.404 3.212 12.220 1.00 47.47 230 VAL A C 1
ATOM 1817 O O . VAL A 1 230 ? 9.852 4.338 12.002 1.00 47.47 230 VAL A O 1
ATOM 1820 N N . ASP A 1 231 ? 9.894 2.429 13.185 1.00 37.16 231 ASP A N 1
ATOM 1821 C CA . ASP A 1 231 ? 10.976 2.810 14.102 1.00 37.16 231 ASP A CA 1
ATOM 1822 C C . ASP A 1 231 ? 12.345 2.980 13.415 1.00 37.16 231 ASP A C 1
ATOM 1824 O O . ASP A 1 231 ? 13.229 3.644 13.951 1.00 37.16 231 ASP A O 1
ATOM 1828 N N . GLU A 1 232 ? 12.538 2.435 12.209 1.00 39.19 232 GLU A N 1
ATOM 1829 C CA . GLU A 1 232 ? 13.796 2.558 11.461 1.00 39.19 232 GLU A CA 1
ATOM 1830 C C . GLU A 1 232 ? 13.857 3.835 10.601 1.00 39.19 232 GLU A C 1
ATOM 1832 O O . GLU A 1 232 ? 14.939 4.248 10.184 1.00 39.19 232 GLU A O 1
ATOM 1837 N N . ILE A 1 233 ? 12.721 4.520 10.391 1.00 40.91 233 ILE A N 1
ATOM 1838 C CA . ILE A 1 233 ? 12.656 5.782 9.624 1.00 40.91 233 ILE A CA 1
ATOM 1839 C C . ILE A 1 233 ? 13.024 7.000 10.497 1.00 40.91 233 ILE A C 1
ATOM 1841 O O . ILE A 1 233 ? 13.295 8.082 9.981 1.00 40.91 233 ILE A O 1
ATOM 1845 N N . THR A 1 234 ? 13.168 6.832 11.818 1.00 38.41 234 THR A N 1
ATOM 1846 C CA . THR A 1 234 ? 13.647 7.903 12.708 1.00 38.41 234 THR A CA 1
ATOM 1847 C C . THR A 1 234 ? 14.765 7.423 13.635 1.00 38.41 234 THR A C 1
ATOM 1849 O O . THR A 1 234 ? 14.544 7.286 14.828 1.00 38.41 234 THR A O 1
ATOM 1852 N N . ALA A 1 235 ? 15.973 7.189 13.103 1.00 32.22 235 ALA A N 1
ATOM 1853 C CA . ALA A 1 235 ? 17.262 7.522 13.744 1.00 32.22 235 ALA A CA 1
ATOM 1854 C C . ALA A 1 235 ? 18.448 6.779 13.103 1.00 32.22 235 ALA A C 1
ATOM 1856 O O . ALA A 1 235 ? 18.920 5.760 13.599 1.00 32.22 235 ALA A O 1
ATOM 1857 N N . ARG A 1 236 ? 19.076 7.405 12.106 1.00 36.12 236 ARG A N 1
ATOM 1858 C CA . ARG A 1 236 ? 20.546 7.492 12.078 1.00 36.12 236 ARG A CA 1
ATOM 1859 C C . ARG A 1 236 ? 20.939 8.953 11.908 1.00 36.12 236 ARG A C 1
ATOM 1861 O O . ARG A 1 236 ? 21.435 9.381 10.872 1.00 36.12 236 ARG A O 1
ATOM 1868 N N . LYS A 1 237 ? 20.653 9.744 12.950 1.00 37.12 237 LYS A N 1
ATOM 1869 C CA . LYS A 1 237 ? 21.199 11.098 13.091 1.00 37.12 237 LYS A CA 1
ATOM 1870 C C . LYS A 1 237 ? 22.725 10.976 13.092 1.00 37.12 237 LYS A C 1
ATOM 1872 O O . LYS A 1 237 ? 23.270 10.133 13.800 1.00 37.12 237 LYS A O 1
ATOM 1877 N N . GLY A 1 238 ? 23.370 11.779 12.253 1.00 32.22 238 GLY A N 1
ATOM 1878 C CA . GLY A 1 238 ? 24.780 11.669 11.910 1.00 32.22 238 GLY A CA 1
ATOM 1879 C C . GLY A 1 238 ? 25.711 11.445 13.099 1.00 32.22 238 GLY A C 1
ATOM 1880 O O . GLY A 1 238 ? 25.749 12.218 14.054 1.00 32.22 238 GLY A O 1
ATOM 1881 N N . THR A 1 239 ? 26.531 10.407 12.985 1.00 37.66 239 THR A N 1
ATOM 1882 C CA . THR A 1 239 ? 27.844 10.361 13.618 1.00 37.66 239 THR A CA 1
ATOM 1883 C C . THR A 1 239 ? 28.684 11.499 13.051 1.00 37.66 239 THR A C 1
ATOM 1885 O O . THR A 1 239 ? 29.220 11.407 11.950 1.00 37.66 239 THR A O 1
ATOM 1888 N N . GLY A 1 240 ? 28.763 12.585 13.813 1.00 29.23 240 GLY A N 1
ATOM 1889 C CA . GLY A 1 240 ? 29.570 13.755 13.508 1.00 29.23 240 GLY A CA 1
ATOM 1890 C C . GLY A 1 240 ? 29.916 14.521 14.779 1.00 29.23 240 GLY A C 1
ATOM 1891 O O . GLY A 1 240 ? 29.240 15.478 15.119 1.00 29.23 240 GLY A O 1
ATOM 1892 N N . GLY A 1 241 ? 30.988 14.088 15.446 1.00 27.67 241 GLY A N 1
ATOM 1893 C CA . GLY A 1 241 ? 31.960 14.993 16.066 1.00 27.67 241 GLY A CA 1
ATOM 1894 C C . GLY A 1 241 ? 31.652 15.625 17.430 1.00 27.67 241 GLY A C 1
ATOM 1895 O O . GLY A 1 241 ? 30.851 16.539 17.549 1.00 27.67 241 GLY A O 1
ATOM 1896 N N . SER A 1 242 ? 32.519 15.275 18.385 1.00 29.69 242 SER A N 1
ATOM 1897 C CA . SER A 1 242 ? 33.031 16.137 19.463 1.00 29.69 242 SER A CA 1
ATOM 1898 C C . SER A 1 242 ? 32.138 16.388 20.687 1.00 29.69 242 SER A C 1
ATOM 1900 O O . SER A 1 242 ? 31.305 17.285 20.728 1.00 29.69 242 SER A O 1
ATOM 1902 N N . GLY A 1 243 ? 32.424 15.642 21.754 1.00 28.72 243 GLY A N 1
ATOM 1903 C CA . GLY A 1 243 ? 31.996 15.941 23.118 1.00 28.72 243 GLY A CA 1
ATOM 1904 C C . GLY A 1 243 ? 32.965 15.282 24.091 1.00 28.72 243 GLY A C 1
ATOM 1905 O O . GLY A 1 243 ? 33.023 14.061 24.186 1.00 28.72 243 GLY A O 1
ATOM 1906 N N . ALA A 1 244 ? 33.807 16.097 24.714 1.00 30.12 244 ALA A N 1
ATOM 1907 C CA . ALA A 1 244 ? 34.994 15.707 25.454 1.00 30.12 244 ALA A CA 1
ATOM 1908 C C . ALA A 1 244 ? 34.734 14.789 26.662 1.00 30.12 244 ALA A C 1
ATOM 1910 O O . ALA A 1 244 ? 33.727 14.888 27.360 1.00 30.12 244 ALA A O 1
ATOM 1911 N N . ARG A 1 245 ? 35.742 13.949 26.936 1.00 29.78 245 ARG A N 1
ATOM 1912 C CA . ARG A 1 245 ? 35.962 13.251 28.206 1.00 29.78 245 ARG A CA 1
ATOM 1913 C C . ARG A 1 245 ? 35.859 14.230 29.375 1.00 29.78 245 ARG A C 1
ATOM 1915 O O . ARG A 1 245 ? 36.654 15.159 29.444 1.00 29.78 245 ARG A O 1
ATOM 1922 N N . TYR A 1 246 ? 35.019 13.907 30.350 1.00 31.84 246 TYR A N 1
ATOM 1923 C CA . TYR A 1 246 ? 35.323 14.169 31.752 1.00 31.84 246 TYR A CA 1
ATOM 1924 C C . TYR A 1 246 ? 34.956 12.934 32.569 1.00 31.84 246 TYR A C 1
ATOM 1926 O O . TYR A 1 246 ? 33.800 12.669 32.882 1.00 31.84 246 TYR A O 1
ATOM 1934 N N . SER A 1 247 ? 35.986 12.156 32.880 1.00 33.06 247 SER A N 1
ATOM 1935 C CA . SER A 1 247 ? 36.005 11.170 33.950 1.00 33.06 247 SER A CA 1
ATOM 1936 C C . SER A 1 247 ? 35.852 11.884 35.296 1.00 33.06 247 SER A C 1
ATOM 1938 O O . SER A 1 247 ? 36.706 12.694 35.658 1.00 33.06 247 SER A O 1
ATOM 1940 N N . ARG A 1 248 ? 34.793 11.571 36.047 1.00 34.59 248 ARG A N 1
ATOM 1941 C CA . ARG A 1 248 ? 34.703 11.839 37.489 1.00 34.59 248 ARG A CA 1
ATOM 1942 C C . ARG A 1 248 ? 34.634 10.503 38.218 1.00 34.59 248 ARG A C 1
ATOM 1944 O O . ARG A 1 248 ? 33.646 9.787 38.123 1.00 34.59 248 ARG A O 1
ATOM 1951 N N . THR A 1 249 ? 35.714 10.189 38.917 1.00 41.47 249 THR A N 1
ATOM 1952 C CA . THR A 1 249 ? 35.768 9.219 40.011 1.00 41.47 249 THR A CA 1
ATOM 1953 C C . THR A 1 249 ? 34.908 9.714 41.178 1.00 41.47 249 THR A C 1
ATOM 1955 O O . THR A 1 249 ? 35.036 10.888 41.536 1.00 41.47 249 THR A O 1
ATOM 1958 N N . PRO A 1 250 ? 34.094 8.869 41.824 1.00 42.03 250 PRO A N 1
ATOM 1959 C CA . PRO A 1 250 ? 33.667 9.102 43.193 1.00 42.03 250 PRO A CA 1
ATOM 1960 C C . PRO A 1 250 ? 34.747 8.553 44.132 1.00 42.03 250 PRO A C 1
ATOM 1962 O O . PRO A 1 250 ? 35.078 7.372 44.095 1.00 42.03 250 PRO A O 1
ATOM 1965 N N . THR A 1 251 ? 35.328 9.450 44.918 1.00 41.41 251 THR A N 1
ATOM 1966 C CA . THR A 1 251 ? 36.099 9.155 46.127 1.00 41.41 251 THR A CA 1
ATOM 1967 C C . THR A 1 251 ? 35.195 8.579 47.217 1.00 41.41 251 THR A C 1
ATOM 1969 O O . THR A 1 251 ? 34.032 8.970 47.314 1.00 41.41 251 THR A O 1
ATOM 1972 N N . ASP A 1 252 ? 35.779 7.695 48.025 1.00 37.94 252 ASP A N 1
ATOM 1973 C CA . ASP A 1 252 ? 35.236 7.051 49.224 1.00 37.94 252 ASP A CA 1
ATOM 1974 C C . ASP A 1 252 ? 34.448 7.970 50.165 1.00 37.94 252 ASP A C 1
ATOM 1976 O O . ASP A 1 252 ? 34.819 9.126 50.389 1.00 37.94 252 ASP A O 1
ATOM 1980 N N . SER A 1 253 ? 33.424 7.403 50.808 1.00 40.16 253 SER A N 1
ATOM 1981 C CA . SER A 1 253 ? 32.981 7.766 52.160 1.00 40.16 253 SER A CA 1
ATOM 1982 C C . SER A 1 253 ? 32.220 6.588 52.789 1.00 40.16 253 SER A C 1
ATOM 1984 O O . SER A 1 253 ? 31.129 6.269 52.326 1.00 40.16 253 SER A O 1
ATOM 1986 N N . GLU A 1 254 ? 32.834 6.039 53.845 1.00 36.06 254 GLU A N 1
ATOM 1987 C CA . GLU A 1 254 ? 32.321 5.160 54.925 1.00 36.06 254 GLU A CA 1
ATOM 1988 C C . GLU A 1 254 ? 32.013 3.678 54.643 1.00 36.06 254 GLU A C 1
ATOM 1990 O O . GLU A 1 254 ? 31.042 3.345 53.931 1.00 36.06 254 GLU A O 1
#

Sequence (254 aa):
MQVGFNRTQWEMANNARLPGFDKFQGADSLTSVPKNATFPESPFISNQPLRYNVQLNRQLTAVQRAEKYLYTTELQVAQLQRVLQQEGHNNEIKSTALKTLHWLQQRVSVSGNTIDRQLNFVADQRTEVNFNLHQVDKLLQPAESETLLFSLAGAEHRIVAVKLSADASATQNLLRLNNGLGRFGLHGAVDSHGNVQFRVDEQSWADIHADLQVRGGGGGHTFFARDIPVDEITARKGTGGSGARYSRTPTDSE

pLDDT: mean 70.61, std 21.74, range [27.67, 95.75]